Protein AF-A0A7W1JHF5-F1 (afdb_monomer_lite)

Sequence (184 aa):
MREHRTQSEERHESRRKFLVHAAAGLSAAAALGPCSEVAADAPPVADQQPPRGRTTERRVVPPEIAPPPFAFAIHGGVGTLTKSEMTPPLEREYRAALDAALTAGYTILRGGGSGLDAVVAAIKVMEDAPLFNAGKGAVFTSAGTNELDASIMDGSNLKAGAVSTLKHIKNPIVLARLVMDESK

Foldseek 3Di:
DDDDDDPVVVVVPPPDPDAFDDDADWDDDDDDDDDDDDDDDDDDDDDDDDDDDDPPPPPPPDPPPQPGDGDDDHDLDDDPADPVNDDPVNVVVVVVLQVQLQCQLVVQVNVVHDNLNSSLRSQLSSLQDLSGCHQNVNDADPVRAGKHKYKDADPVPGQIFIDTRDRPDRRRSVVSVCCSPPPD

Radius of gyration: 25.06 Å; chains: 1; bounding box: 98×46×48 Å

Structure (mmCIF, N/CA/C/O backbone):
data_AF-A0A7W1JHF5-F1
#
_entry.id   AF-A0A7W1JHF5-F1
#
loop_
_atom_site.group_PDB
_atom_site.id
_atom_site.type_symbol
_atom_site.label_atom_id
_atom_site.label_alt_id
_atom_site.label_comp_id
_atom_site.label_asym_id
_atom_site.label_entity_id
_atom_site.label_seq_id
_atom_site.pdbx_PDB_ins_code
_atom_site.Cartn_x
_atom_site.Cartn_y
_atom_site.Cartn_z
_atom_site.occupancy
_atom_site.B_iso_or_equiv
_atom_site.auth_seq_id
_atom_site.auth_comp_id
_atom_site.auth_asym_id
_atom_site.auth_atom_id
_atom_site.pdbx_PDB_model_num
ATOM 1 N N . MET A 1 1 ? 43.241 17.740 -18.072 1.00 36.06 1 MET A N 1
ATOM 2 C CA . MET A 1 1 ? 43.163 17.342 -16.652 1.00 36.06 1 MET A CA 1
ATOM 3 C C . MET A 1 1 ? 41.702 17.429 -16.248 1.00 36.06 1 MET A C 1
ATOM 5 O O . MET A 1 1 ? 41.143 18.508 -16.354 1.00 36.06 1 MET A O 1
ATOM 9 N N . ARG A 1 2 ? 41.050 16.297 -15.952 1.00 36.19 2 ARG A N 1
ATOM 10 C CA . ARG A 1 2 ? 39.659 16.267 -15.471 1.00 36.19 2 ARG A CA 1
ATOM 11 C C . ARG A 1 2 ? 39.714 16.249 -13.947 1.00 36.19 2 ARG A C 1
ATOM 13 O O . ARG A 1 2 ? 40.348 15.362 -13.386 1.00 36.19 2 ARG A O 1
ATOM 20 N N . GLU A 1 3 ? 39.134 17.257 -13.313 1.00 43.44 3 GLU A N 1
ATOM 21 C CA . GLU A 1 3 ? 39.104 17.384 -11.857 1.00 43.44 3 GLU A CA 1
ATOM 22 C C . GLU A 1 3 ? 38.224 16.285 -11.251 1.00 43.44 3 GLU A C 1
ATOM 24 O O . GLU A 1 3 ? 37.096 16.044 -11.685 1.00 43.44 3 GLU A O 1
ATOM 29 N N . HIS A 1 4 ? 38.783 15.578 -10.270 1.00 46.16 4 HIS A N 1
ATOM 30 C CA . HIS A 1 4 ? 38.095 14.563 -9.488 1.00 46.16 4 HIS A CA 1
ATOM 31 C C . HIS A 1 4 ? 37.148 15.243 -8.498 1.00 46.16 4 HIS A C 1
ATOM 33 O O . HIS A 1 4 ? 37.589 15.842 -7.518 1.00 46.16 4 HIS A O 1
ATOM 39 N N . ARG A 1 5 ? 35.842 15.113 -8.736 1.00 45.66 5 ARG A N 1
ATOM 40 C CA . ARG A 1 5 ? 34.810 15.462 -7.758 1.00 45.66 5 ARG A CA 1
ATOM 41 C C . ARG A 1 5 ? 34.901 14.492 -6.576 1.00 45.66 5 ARG A C 1
ATOM 43 O O . ARG A 1 5 ? 34.962 13.278 -6.771 1.00 45.66 5 ARG A O 1
ATOM 50 N N . THR A 1 6 ? 34.987 15.011 -5.356 1.00 48.81 6 THR A N 1
ATOM 51 C CA . THR A 1 6 ? 35.173 14.206 -4.142 1.00 48.81 6 THR A CA 1
ATOM 52 C C . THR A 1 6 ? 33.848 13.588 -3.689 1.00 48.81 6 THR A C 1
ATOM 54 O O . THR A 1 6 ? 32.794 14.218 -3.739 1.00 48.81 6 THR A O 1
ATOM 57 N N . GLN A 1 7 ? 33.903 12.351 -3.181 1.00 45.53 7 GLN A N 1
ATOM 58 C CA . GLN A 1 7 ? 32.752 11.570 -2.686 1.00 45.53 7 GLN A CA 1
ATOM 59 C C . GLN A 1 7 ? 31.923 12.266 -1.583 1.00 45.53 7 GLN A C 1
ATOM 61 O O . GLN A 1 7 ? 30.877 11.762 -1.184 1.00 45.53 7 GLN A O 1
ATOM 66 N N . SER A 1 8 ? 32.375 13.402 -1.041 1.00 44.44 8 SER A N 1
ATOM 67 C CA . SER A 1 8 ? 31.590 14.226 -0.117 1.00 44.44 8 SER A CA 1
ATOM 68 C C . SER A 1 8 ? 30.478 15.017 -0.797 1.00 44.44 8 SER A C 1
ATOM 70 O O . SER A 1 8 ? 29.491 15.312 -0.131 1.00 44.44 8 SER A O 1
ATOM 72 N N . GLU A 1 9 ? 30.599 15.328 -2.088 1.00 37.72 9 GLU A N 1
ATOM 73 C CA . GLU A 1 9 ? 29.575 16.085 -2.818 1.00 37.72 9 GLU A CA 1
ATOM 74 C C . GLU A 1 9 ? 28.423 15.192 -3.306 1.00 37.72 9 GLU A C 1
ATOM 76 O O . GLU A 1 9 ? 27.276 15.625 -3.303 1.00 37.72 9 GLU A O 1
ATOM 81 N N . GLU A 1 10 ? 28.677 13.911 -3.597 1.00 38.28 10 GLU A N 1
ATOM 82 C CA . GLU A 1 10 ? 27.614 12.931 -3.900 1.00 38.28 10 GLU A CA 1
ATOM 83 C C . GLU A 1 10 ? 26.781 12.549 -2.663 1.00 38.28 10 GLU A C 1
ATOM 85 O O . GLU A 1 10 ? 25.628 12.130 -2.777 1.00 38.28 10 GLU A O 1
ATOM 90 N N . ARG A 1 11 ? 27.323 12.750 -1.453 1.00 38.78 11 ARG A N 1
ATOM 91 C CA . ARG A 1 11 ? 26.640 12.448 -0.181 1.00 38.78 11 ARG A CA 1
ATOM 92 C C . ARG A 1 11 ? 25.449 13.362 0.127 1.00 38.78 11 ARG A C 1
ATOM 94 O O . ARG A 1 11 ? 24.737 13.101 1.096 1.00 38.78 11 ARG A O 1
ATOM 101 N N . HIS A 1 12 ? 25.205 14.397 -0.677 1.00 32.91 12 HIS A N 1
ATOM 102 C CA . HIS A 1 12 ? 24.125 15.357 -0.445 1.00 32.91 12 HIS A CA 1
ATOM 103 C C . HIS A 1 12 ? 22.846 15.104 -1.269 1.00 32.91 12 HIS A C 1
ATOM 105 O O . HIS A 1 12 ? 21.817 15.713 -0.978 1.00 32.91 12 HIS A O 1
ATOM 111 N N . GLU A 1 13 ? 22.869 14.174 -2.233 1.00 37.22 13 GLU A N 1
ATOM 112 C CA . GLU A 1 13 ? 21.761 13.956 -3.183 1.00 37.22 13 GLU A CA 1
ATOM 113 C C . GLU A 1 13 ? 20.735 12.895 -2.709 1.00 37.22 13 GLU A C 1
ATOM 115 O O . GLU A 1 13 ? 19.595 12.857 -3.172 1.00 37.22 13 GLU A O 1
ATOM 120 N N . SER A 1 14 ? 21.082 12.044 -1.735 1.00 34.66 14 SER A N 1
ATOM 121 C CA . SER A 1 14 ? 20.251 10.894 -1.331 1.00 34.66 14 SER A CA 1
ATOM 122 C C . SER A 1 14 ? 19.448 11.148 -0.047 1.00 34.66 14 SER A C 1
ATOM 124 O O . SER A 1 14 ? 19.629 10.504 0.985 1.00 34.66 14 SER A O 1
ATOM 126 N N . ARG A 1 15 ? 18.549 12.138 -0.086 1.00 41.22 15 ARG A N 1
ATOM 127 C CA . ARG A 1 15 ? 17.531 12.374 0.960 1.00 41.22 15 ARG A CA 1
ATOM 128 C C . ARG A 1 15 ? 16.119 12.271 0.392 1.00 41.22 15 ARG A C 1
ATOM 130 O O . ARG A 1 15 ? 15.319 13.191 0.529 1.00 41.22 15 ARG A O 1
ATOM 137 N N . ARG A 1 16 ? 15.788 11.152 -0.250 1.00 34.75 16 ARG A N 1
ATOM 138 C CA . ARG A 1 16 ? 14.415 10.904 -0.714 1.00 34.75 16 ARG A CA 1
ATOM 139 C C . ARG A 1 16 ? 13.773 9.789 0.102 1.00 34.75 16 ARG A C 1
ATOM 141 O O . ARG A 1 16 ? 13.775 8.631 -0.294 1.00 34.75 16 ARG A O 1
ATOM 148 N N . LYS A 1 17 ? 13.217 10.164 1.260 1.00 35.53 17 LYS A N 1
ATOM 149 C CA . LYS A 1 17 ? 12.161 9.377 1.907 1.00 35.53 17 LYS A CA 1
ATOM 150 C C . LYS A 1 17 ? 10.933 9.468 1.002 1.00 35.53 17 LYS A C 1
ATOM 152 O O . LYS A 1 17 ? 10.380 10.554 0.849 1.00 35.53 17 LYS A O 1
ATOM 157 N N . PHE A 1 18 ? 10.551 8.370 0.361 1.00 31.81 18 PHE A N 1
ATOM 158 C CA . PHE A 1 18 ? 9.298 8.308 -0.384 1.00 31.81 18 PHE A CA 1
ATOM 159 C C . PHE A 1 18 ? 8.220 7.742 0.531 1.00 31.81 18 PHE A C 1
ATOM 161 O O . PHE A 1 18 ? 8.287 6.594 0.952 1.00 31.81 18 PHE A O 1
ATOM 168 N N . LEU A 1 19 ? 7.251 8.594 0.850 1.00 33.28 19 LEU A N 1
ATOM 169 C CA . LEU A 1 19 ? 6.056 8.262 1.607 1.00 33.28 19 LEU A CA 1
ATOM 170 C C . LEU A 1 19 ? 4.966 7.846 0.614 1.00 33.28 19 LEU A C 1
ATOM 172 O O . LEU A 1 19 ? 4.556 8.654 -0.222 1.00 33.28 19 LEU A O 1
ATOM 176 N N . VAL A 1 20 ? 4.513 6.593 0.685 1.00 34.19 20 VAL A N 1
ATOM 177 C CA . VAL A 1 20 ? 3.325 6.138 -0.049 1.00 34.19 20 VAL A CA 1
ATOM 178 C C . VAL A 1 20 ? 2.104 6.669 0.698 1.00 34.19 20 VAL A C 1
ATOM 180 O O . VAL A 1 20 ? 1.779 6.192 1.782 1.00 34.19 20 VAL A O 1
ATOM 183 N N . HIS A 1 21 ? 1.457 7.691 0.139 1.00 34.72 21 HIS A N 1
ATOM 184 C CA . HIS A 1 21 ? 0.171 8.184 0.625 1.00 34.72 21 HIS A CA 1
ATOM 185 C C . HIS A 1 21 ? -0.952 7.508 -0.152 1.00 34.72 21 HIS A C 1
ATOM 187 O O . HIS A 1 21 ? -0.988 7.569 -1.379 1.00 34.72 21 HIS A O 1
ATOM 193 N N .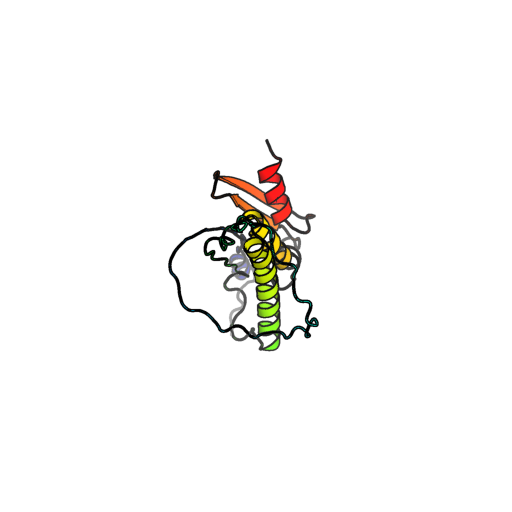 ALA A 1 22 ? -1.905 6.927 0.565 1.00 38.22 22 ALA A N 1
ATOM 194 C CA . ALA A 1 22 ? -3.146 6.444 -0.011 1.00 38.22 22 ALA A CA 1
ATOM 195 C C . ALA A 1 22 ? -4.285 7.378 0.393 1.00 38.22 22 ALA A C 1
ATOM 197 O O . ALA A 1 22 ? -4.680 7.411 1.557 1.00 38.22 22 ALA A O 1
ATOM 198 N N . ALA A 1 23 ? -4.809 8.149 -0.558 1.00 30.91 23 ALA A N 1
ATOM 199 C CA . ALA A 1 23 ? -6.004 8.961 -0.360 1.00 30.91 23 ALA A CA 1
ATOM 200 C C . ALA A 1 23 ? -7.165 8.335 -1.144 1.00 30.91 23 ALA A C 1
ATOM 202 O O . ALA A 1 23 ? -7.186 8.386 -2.372 1.00 30.91 23 ALA A O 1
ATOM 203 N N . ALA A 1 24 ? -8.133 7.739 -0.444 1.00 32.28 24 ALA A N 1
ATOM 204 C CA . ALA A 1 24 ? -9.402 7.340 -1.046 1.00 32.28 24 ALA A CA 1
ATOM 205 C C . ALA A 1 24 ? -10.331 8.561 -1.116 1.00 32.28 24 ALA A C 1
ATOM 207 O O . ALA A 1 24 ? -10.999 8.902 -0.144 1.00 32.28 24 ALA A O 1
ATOM 208 N N . GLY A 1 25 ? -10.358 9.238 -2.263 1.00 27.91 25 GLY A N 1
ATOM 209 C CA . GLY A 1 25 ? -11.366 10.252 -2.565 1.00 27.91 25 GLY A CA 1
ATOM 210 C C . GLY A 1 25 ? -12.516 9.634 -3.353 1.00 27.91 25 GLY A C 1
ATOM 211 O O . GLY A 1 25 ? -12.357 9.356 -4.539 1.00 27.91 25 GLY A O 1
ATOM 212 N N . LEU A 1 26 ? -13.678 9.430 -2.728 1.00 28.36 26 LEU A N 1
ATOM 213 C CA . LEU A 1 26 ? -14.909 9.121 -3.458 1.00 28.36 26 LEU A CA 1
ATOM 214 C C . LEU A 1 26 ? -15.454 10.433 -4.041 1.00 28.36 26 LEU A C 1
ATOM 216 O O . LEU A 1 26 ? -16.023 11.244 -3.316 1.00 28.36 26 LEU A O 1
ATOM 220 N N . SER A 1 27 ? -15.250 10.663 -5.338 1.00 26.92 27 SER A N 1
ATOM 221 C CA . SER A 1 27 ? -15.870 11.777 -6.063 1.00 26.92 27 SER A CA 1
ATOM 222 C C . SER A 1 27 ? -16.931 11.234 -7.014 1.00 26.92 27 SER A C 1
ATOM 224 O O . SER A 1 27 ? -16.638 10.384 -7.854 1.00 26.92 27 SER A O 1
ATOM 226 N N . ALA A 1 28 ? -18.165 11.714 -6.872 1.00 32.97 28 ALA A N 1
ATOM 227 C CA . ALA A 1 28 ? -19.267 11.405 -7.771 1.00 32.97 28 ALA A CA 1
ATOM 228 C C . ALA A 1 28 ? -19.374 12.490 -8.855 1.00 32.97 28 ALA A C 1
ATOM 230 O O . ALA A 1 28 ? -19.666 13.633 -8.512 1.00 32.97 28 ALA A O 1
ATOM 231 N N . ALA A 1 29 ? -19.193 12.139 -10.139 1.00 28.61 29 ALA A N 1
ATOM 232 C CA . ALA A 1 29 ? -19.843 12.815 -11.275 1.00 28.61 29 ALA A CA 1
ATOM 233 C C . ALA A 1 29 ? -19.617 12.135 -12.649 1.00 28.61 29 ALA A C 1
ATOM 235 O O . ALA A 1 29 ? -18.489 11.857 -13.040 1.00 28.61 29 ALA A O 1
ATOM 236 N N . ALA A 1 30 ? -20.734 12.055 -13.388 1.00 30.47 30 ALA A N 1
ATOM 237 C CA . ALA A 1 30 ? -20.942 12.081 -14.845 1.00 30.47 30 ALA A CA 1
ATOM 238 C C . ALA A 1 30 ? -20.658 10.834 -15.721 1.00 30.47 30 ALA A C 1
ATOM 240 O O . ALA A 1 30 ? -19.537 10.388 -15.931 1.00 30.47 30 ALA A O 1
ATOM 241 N N . ALA A 1 31 ? -21.761 10.351 -16.303 1.00 39.06 31 ALA A N 1
ATOM 242 C CA . ALA A 1 31 ? -21.918 9.254 -17.248 1.00 39.06 31 ALA A CA 1
ATOM 243 C C . ALA A 1 31 ? -21.173 9.431 -18.582 1.00 39.06 31 ALA A C 1
ATOM 245 O O . ALA A 1 31 ? -21.280 10.482 -19.210 1.00 39.06 31 ALA A O 1
ATOM 246 N N . LEU A 1 32 ? -20.574 8.343 -19.081 1.00 33.72 32 LEU A N 1
ATOM 247 C CA . LEU A 1 32 ? -20.298 8.130 -20.505 1.00 33.72 32 LEU A CA 1
ATOM 248 C C . LEU A 1 32 ? -20.480 6.642 -20.870 1.00 33.72 32 LEU A C 1
ATOM 250 O O . LEU A 1 32 ? -19.697 5.810 -20.434 1.00 33.72 32 LEU A O 1
ATOM 254 N N . GLY A 1 33 ? -21.519 6.369 -21.673 1.00 34.97 33 GLY A N 1
ATOM 255 C CA . GLY A 1 33 ? -21.623 5.338 -22.727 1.00 34.97 33 GLY A CA 1
ATOM 256 C C . GLY A 1 33 ? -21.479 3.837 -22.386 1.00 34.97 33 GLY A C 1
ATOM 257 O O . GLY A 1 33 ? -20.481 3.437 -21.797 1.00 34.97 33 GLY A O 1
ATOM 258 N N . PRO A 1 34 ? -22.404 2.959 -22.837 1.00 38.12 34 PRO A N 1
ATOM 259 C CA . PRO A 1 34 ? -22.278 1.516 -22.632 1.00 38.12 34 PRO A CA 1
ATOM 260 C C . PRO A 1 34 ? -21.283 0.872 -23.615 1.00 38.12 34 PRO A C 1
ATOM 262 O O . PRO A 1 34 ? -21.378 1.061 -24.827 1.00 38.12 34 PRO A O 1
ATOM 265 N N . CYS A 1 35 ? -20.359 0.062 -23.087 1.00 29.03 35 CYS A N 1
ATOM 266 C CA . CYS A 1 35 ? -19.585 -0.908 -23.865 1.00 29.03 35 CYS A CA 1
ATOM 267 C C . CYS A 1 35 ? -20.395 -2.211 -23.975 1.00 29.03 35 CYS A C 1
ATOM 269 O O . CYS A 1 35 ? -20.867 -2.739 -22.972 1.00 29.03 35 CYS A O 1
ATOM 271 N N . SER A 1 36 ? -20.567 -2.686 -25.206 1.00 34.16 36 SER A N 1
ATOM 272 C CA . SER A 1 36 ? -21.410 -3.804 -25.648 1.00 34.16 36 SER A CA 1
ATOM 273 C C . SER A 1 36 ? -21.155 -5.141 -24.938 1.00 34.16 36 SER A C 1
ATOM 275 O O . SER A 1 36 ? -20.015 -5.601 -24.869 1.00 34.16 36 SER A O 1
ATOM 277 N N . GLU A 1 37 ? -22.235 -5.792 -24.499 1.00 37.16 37 GLU A N 1
ATOM 278 C CA . GLU A 1 37 ? -22.258 -7.150 -23.945 1.00 37.16 37 GLU A CA 1
ATOM 279 C C . GLU A 1 37 ? -21.945 -8.213 -25.013 1.00 37.16 37 GLU A C 1
ATOM 281 O O . GLU A 1 37 ? -22.510 -8.205 -26.107 1.00 37.16 37 GLU A O 1
ATOM 286 N N . VAL A 1 38 ? -21.074 -9.166 -24.669 1.00 36.16 38 VAL A N 1
ATOM 287 C CA . VAL A 1 38 ? -20.911 -10.430 -25.399 1.00 36.16 38 VAL A CA 1
ATOM 288 C C . VAL A 1 38 ? -21.725 -11.485 -24.655 1.00 36.16 38 VAL A C 1
ATOM 290 O O . VAL A 1 38 ? -21.427 -11.809 -23.506 1.00 36.16 38 VAL A O 1
ATOM 293 N N . ALA A 1 39 ? -22.774 -11.983 -25.307 1.00 34.91 39 ALA A N 1
ATOM 294 C CA . ALA A 1 39 ? -23.670 -13.008 -24.787 1.00 34.91 39 ALA A CA 1
ATOM 295 C C . ALA A 1 39 ? -22.971 -14.376 -24.702 1.00 34.91 39 ALA A C 1
ATOM 297 O O . ALA A 1 39 ? -22.335 -14.813 -25.661 1.00 34.91 39 ALA A O 1
ATOM 298 N N . ALA A 1 40 ? -23.131 -15.061 -23.568 1.00 36.84 40 ALA A N 1
ATOM 299 C CA . ALA A 1 40 ? -22.812 -16.476 -23.417 1.00 36.84 40 ALA A CA 1
ATOM 300 C C . ALA A 1 40 ? -24.115 -17.291 -23.394 1.00 36.84 40 ALA A C 1
ATOM 302 O O . ALA A 1 40 ? -25.060 -16.968 -22.675 1.00 36.84 40 ALA A O 1
ATOM 303 N N . ASP A 1 41 ? -24.126 -18.316 -24.236 1.00 36.75 41 ASP A N 1
ATOM 304 C CA . ASP A 1 41 ? -25.232 -19.190 -24.618 1.00 36.75 41 ASP A CA 1
ATOM 305 C C . ASP A 1 41 ? -25.632 -20.161 -23.485 1.00 36.75 41 ASP A C 1
ATOM 307 O O . ASP A 1 41 ? -24.764 -20.712 -22.802 1.00 36.75 41 ASP A O 1
ATOM 311 N N . ALA A 1 42 ? -26.932 -20.404 -23.295 1.00 39.88 42 ALA A N 1
ATOM 312 C CA . ALA A 1 42 ? -27.461 -21.393 -22.347 1.00 39.88 42 ALA A CA 1
ATOM 313 C C . ALA A 1 42 ? -28.480 -22.319 -23.050 1.00 39.88 42 ALA A C 1
ATOM 315 O O . ALA A 1 42 ? -29.271 -21.840 -23.864 1.00 39.88 42 ALA A O 1
ATOM 316 N N . PRO A 1 43 ? -28.479 -23.640 -22.768 1.00 42.56 43 PRO A N 1
ATOM 317 C CA . PRO A 1 43 ? -29.154 -24.647 -23.593 1.00 42.56 43 PRO A CA 1
ATOM 318 C C . PRO A 1 43 ? -30.677 -24.699 -23.358 1.00 42.56 43 PRO A C 1
ATOM 320 O O . PRO A 1 43 ? -31.161 -24.222 -22.327 1.00 42.56 43 PRO A O 1
ATOM 323 N N . PRO A 1 44 ? -31.460 -25.306 -24.277 1.00 40.56 44 PRO A N 1
ATOM 324 C CA . PRO A 1 44 ? -32.912 -25.211 -24.241 1.00 40.56 44 PRO A CA 1
ATOM 325 C C . PRO A 1 44 ? -33.500 -26.167 -23.197 1.00 40.56 44 PRO A C 1
ATOM 327 O O . PRO A 1 44 ? -33.274 -27.377 -23.238 1.00 40.56 44 PRO A O 1
ATOM 330 N N . VAL A 1 45 ? -34.297 -25.627 -22.274 1.00 47.91 45 VAL A N 1
ATOM 331 C CA . VAL A 1 45 ? -35.134 -26.420 -21.365 1.00 47.91 45 VAL A CA 1
ATOM 332 C C . VAL A 1 45 ? -36.497 -26.631 -22.024 1.00 47.91 45 VAL A C 1
ATOM 334 O O . VAL A 1 45 ? -37.126 -25.683 -22.490 1.00 47.91 45 VAL A O 1
ATOM 337 N N . ALA A 1 46 ? -36.907 -27.898 -22.095 1.00 40.69 46 ALA A N 1
ATOM 338 C CA . ALA A 1 46 ? -38.096 -28.377 -22.785 1.00 40.69 46 ALA A CA 1
ATOM 339 C C . ALA A 1 46 ? -39.422 -27.855 -22.202 1.00 40.69 46 ALA A C 1
ATOM 341 O O . ALA A 1 46 ? -39.557 -27.584 -21.009 1.00 40.69 46 ALA A O 1
ATOM 342 N N . ASP A 1 47 ? -40.396 -27.788 -23.105 1.00 46.16 47 ASP A N 1
ATOM 343 C CA . ASP A 1 47 ? -41.761 -27.296 -22.966 1.00 46.16 47 ASP A CA 1
ATOM 344 C C . ASP A 1 47 ? -42.564 -28.051 -21.885 1.00 46.16 47 ASP A C 1
ATOM 346 O O . ASP A 1 47 ? -42.831 -29.249 -22.001 1.00 46.16 47 ASP A O 1
ATOM 350 N N . GLN A 1 48 ? -42.960 -27.349 -20.820 1.00 44.22 48 GLN A N 1
ATOM 351 C CA . GLN A 1 48 ? -43.998 -27.800 -19.891 1.00 44.22 48 GLN A CA 1
ATOM 352 C C . GLN A 1 48 ? -45.014 -26.673 -19.693 1.00 44.22 48 GLN A C 1
ATOM 354 O O . GLN A 1 48 ? -44.750 -25.662 -19.042 1.00 44.22 48 GLN A O 1
ATOM 359 N N . GLN A 1 49 ? -46.204 -26.869 -20.258 1.00 42.56 49 GLN A N 1
ATOM 360 C CA . GLN A 1 49 ? -47.350 -25.975 -20.116 1.00 42.56 49 GLN A CA 1
ATOM 361 C C . GLN A 1 49 ? -47.805 -25.901 -18.639 1.00 42.56 49 GLN A C 1
ATOM 363 O O . GLN A 1 49 ? -48.067 -26.944 -18.035 1.00 42.56 49 GLN A O 1
ATOM 368 N N . PRO A 1 50 ? -47.978 -24.707 -18.037 1.00 39.84 50 PRO A N 1
ATOM 369 C CA . PRO A 1 50 ? -48.390 -24.600 -16.638 1.00 39.84 50 PRO A CA 1
ATOM 370 C C . PRO A 1 50 ? -49.917 -24.754 -16.456 1.00 39.84 50 PRO A C 1
ATOM 372 O O . PRO A 1 50 ? -50.690 -24.349 -17.335 1.00 39.84 50 PRO A O 1
ATOM 375 N N . PRO A 1 51 ? -50.394 -25.276 -15.303 1.00 43.47 51 PRO A N 1
ATOM 376 C CA . PRO A 1 51 ? -51.815 -25.310 -14.973 1.00 43.47 51 PRO A CA 1
ATOM 377 C C . PRO A 1 51 ? -52.324 -23.914 -14.587 1.00 43.47 51 PRO A C 1
ATOM 379 O O . PRO A 1 51 ? -51.669 -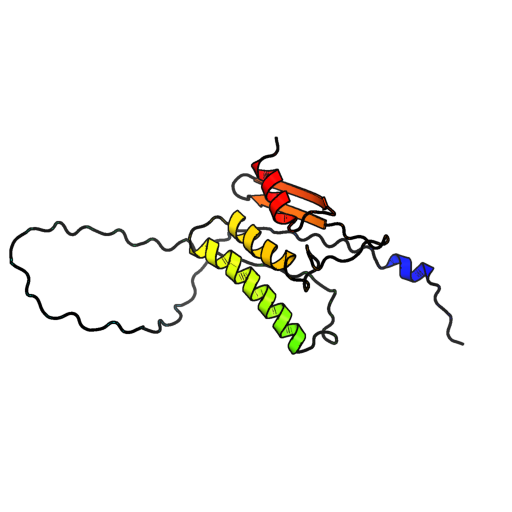23.146 -13.879 1.00 43.47 51 PRO A O 1
ATOM 382 N N . ARG A 1 52 ? -53.523 -23.583 -15.072 1.00 48.09 52 ARG A N 1
ATOM 383 C CA . ARG A 1 52 ? -54.170 -22.280 -14.885 1.00 48.09 52 ARG A CA 1
ATOM 384 C C . ARG A 1 52 ? -54.718 -22.140 -13.463 1.00 48.09 52 ARG A C 1
ATOM 386 O O . ARG A 1 52 ? -55.459 -23.004 -13.007 1.00 48.09 52 ARG A O 1
ATOM 393 N N . GLY A 1 53 ? -54.432 -21.004 -12.825 1.00 47.72 53 GLY A N 1
ATOM 394 C CA . GLY A 1 53 ? -55.186 -20.524 -11.663 1.00 47.72 53 GLY A CA 1
ATOM 395 C C . GLY A 1 53 ? -54.394 -20.433 -10.360 1.00 47.72 53 GLY A C 1
ATOM 396 O O . GLY A 1 53 ? -54.556 -21.248 -9.460 1.00 47.72 53 GLY A O 1
ATOM 397 N N . ARG A 1 54 ? -53.592 -19.377 -10.225 1.00 46.53 54 ARG A N 1
ATOM 398 C CA . ARG A 1 54 ? -53.334 -18.694 -8.952 1.00 46.53 54 ARG A CA 1
ATOM 399 C C . ARG A 1 54 ? -53.021 -17.246 -9.306 1.00 46.53 54 ARG A C 1
ATOM 401 O O . ARG A 1 54 ? -52.146 -17.005 -10.131 1.00 46.53 54 ARG A O 1
ATOM 408 N N . THR A 1 55 ? -53.763 -16.296 -8.748 1.00 40.72 55 THR A N 1
ATOM 409 C CA . THR A 1 55 ? -53.413 -14.872 -8.784 1.00 40.72 55 THR A CA 1
ATOM 410 C C . THR A 1 55 ? -52.088 -14.705 -8.052 1.00 40.72 55 THR A C 1
ATOM 412 O O . THR A 1 55 ? -52.050 -14.529 -6.840 1.00 40.72 55 THR A O 1
ATOM 415 N N . THR A 1 56 ? -50.982 -14.855 -8.775 1.00 42.84 56 THR A N 1
ATOM 416 C CA . THR A 1 56 ? -49.666 -14.486 -8.277 1.00 42.84 56 THR A CA 1
ATOM 417 C C . THR A 1 56 ? -49.636 -12.970 -8.245 1.00 42.84 56 THR A C 1
ATOM 419 O O . THR A 1 56 ? -49.530 -12.331 -9.295 1.00 42.84 56 THR A O 1
ATOM 422 N N . GLU A 1 57 ? -49.743 -12.388 -7.053 1.00 46.22 57 GLU A N 1
ATOM 423 C CA . GLU A 1 57 ? -49.161 -11.074 -6.820 1.00 46.22 57 GLU A CA 1
ATOM 424 C C . GLU A 1 57 ? -47.738 -11.133 -7.369 1.00 46.22 57 GLU A C 1
ATOM 426 O O . GLU A 1 57 ? -46.920 -11.970 -6.974 1.00 46.22 57 GLU A O 1
ATOM 431 N N . ARG A 1 58 ? -47.486 -10.334 -8.403 1.00 53.25 58 ARG A N 1
ATOM 432 C CA . ARG A 1 58 ? -46.195 -10.282 -9.069 1.00 53.25 58 ARG A CA 1
ATOM 433 C C . ARG A 1 58 ? -45.225 -9.775 -8.011 1.00 53.25 58 ARG A C 1
ATOM 435 O O . ARG A 1 58 ? -45.260 -8.592 -7.690 1.00 53.25 58 ARG A O 1
ATOM 442 N N . ARG A 1 59 ? -44.411 -10.666 -7.431 1.00 53.12 59 ARG A N 1
ATOM 443 C CA . ARG A 1 59 ? -43.314 -10.278 -6.540 1.00 53.12 59 ARG A CA 1
ATOM 444 C C . ARG A 1 59 ? -42.463 -9.292 -7.326 1.00 53.12 59 ARG A C 1
ATOM 446 O O . ARG A 1 59 ? -41.728 -9.689 -8.228 1.00 53.12 59 ARG A O 1
ATOM 453 N N . VAL A 1 60 ? -42.632 -8.008 -7.034 1.00 55.50 60 VAL A N 1
ATOM 454 C CA . VAL A 1 60 ? -41.793 -6.952 -7.579 1.00 55.50 60 VAL A CA 1
ATOM 455 C C . VAL A 1 60 ? -40.435 -7.184 -6.944 1.00 55.50 60 VAL A C 1
ATOM 457 O O . VAL A 1 60 ? -40.231 -6.890 -5.769 1.00 55.50 60 VAL A O 1
ATOM 460 N N . VAL A 1 61 ? -39.540 -7.828 -7.689 1.00 52.91 61 VAL A N 1
ATOM 461 C CA . VAL A 1 61 ? -38.126 -7.862 -7.333 1.00 52.91 61 VAL A CA 1
ATOM 462 C C . VAL A 1 61 ? -37.661 -6.417 -7.506 1.00 52.91 61 VAL A C 1
ATOM 464 O O . VAL A 1 61 ? -37.814 -5.889 -8.613 1.00 52.91 61 VAL A O 1
ATOM 467 N N . PRO A 1 62 ? -37.215 -5.728 -6.441 1.00 56.94 62 PRO A N 1
ATOM 468 C CA . PRO A 1 62 ? -36.711 -4.372 -6.583 1.00 56.94 62 PRO A CA 1
ATOM 469 C C . PRO A 1 62 ? -35.600 -4.371 -7.637 1.00 56.94 62 PRO A C 1
ATOM 471 O O . PRO A 1 62 ? -34.834 -5.339 -7.682 1.00 56.94 62 PRO A O 1
ATOM 474 N N . PRO A 1 63 ? -35.508 -3.338 -8.490 1.00 59.47 63 PRO A N 1
ATOM 475 C CA . PRO A 1 63 ? -34.367 -3.211 -9.378 1.00 59.47 63 PRO A CA 1
ATOM 476 C C . PRO A 1 63 ? -33.106 -3.233 -8.517 1.00 59.47 63 PRO A C 1
ATOM 478 O O . PRO A 1 63 ? -33.006 -2.492 -7.537 1.00 59.47 63 PRO A O 1
ATOM 481 N N . GLU A 1 64 ? -32.181 -4.127 -8.848 1.00 61.72 64 GLU A N 1
ATOM 482 C CA . GLU A 1 64 ? -30.869 -4.179 -8.221 1.00 61.72 64 GLU A CA 1
ATOM 483 C C . GLU A 1 64 ? -30.201 -2.822 -8.471 1.00 61.72 64 GLU A C 1
ATOM 485 O O . GLU A 1 64 ? -29.873 -2.472 -9.607 1.00 61.72 64 GLU A O 1
ATOM 490 N N . ILE A 1 65 ? -30.129 -1.986 -7.432 1.00 62.62 65 ILE A N 1
ATOM 491 C CA . ILE A 1 65 ? -29.547 -0.651 -7.546 1.00 62.62 65 ILE A CA 1
ATOM 492 C C . ILE A 1 65 ? -28.049 -0.860 -7.715 1.00 62.62 65 ILE A C 1
ATOM 494 O O . ILE A 1 65 ? -27.356 -1.201 -6.757 1.00 62.62 65 ILE A O 1
ATOM 498 N N . ALA A 1 66 ? -27.566 -0.688 -8.947 1.00 64.25 66 ALA A N 1
ATOM 499 C CA . ALA A 1 66 ? -26.142 -0.711 -9.236 1.00 64.25 66 ALA A CA 1
ATOM 500 C C . ALA A 1 66 ? -25.419 0.257 -8.278 1.00 64.25 66 ALA A C 1
ATOM 502 O O . ALA A 1 66 ? -25.925 1.362 -8.042 1.00 64.25 66 ALA A O 1
ATOM 503 N N . PRO A 1 67 ? -24.269 -0.141 -7.704 1.00 64.75 67 PRO A N 1
ATOM 504 C CA . PRO A 1 67 ? -23.541 0.710 -6.777 1.00 64.75 67 PRO A CA 1
ATOM 505 C C . PRO A 1 67 ? -23.230 2.063 -7.433 1.00 64.75 67 PRO A C 1
ATOM 507 O O . PRO A 1 67 ? -23.033 2.123 -8.654 1.00 64.75 67 PRO A O 1
ATOM 510 N N . PRO A 1 68 ? -23.201 3.159 -6.651 1.00 75.19 68 PRO A N 1
ATOM 511 C CA . PRO A 1 68 ? -22.900 4.476 -7.190 1.00 75.19 68 PRO A CA 1
ATOM 512 C C . PRO A 1 68 ? -21.559 4.445 -7.935 1.00 75.19 68 PRO A C 1
ATOM 514 O O . PRO A 1 68 ? -20.653 3.702 -7.540 1.00 75.19 68 PRO A O 1
ATOM 517 N N . PRO A 1 69 ? -21.411 5.237 -9.010 1.00 86.94 69 PRO A N 1
ATOM 518 C CA . PRO A 1 69 ? -20.173 5.262 -9.770 1.00 86.94 69 PRO A CA 1
ATOM 519 C C . PRO A 1 69 ? -19.014 5.651 -8.851 1.00 86.94 69 PRO A C 1
ATOM 521 O O . PRO A 1 69 ? -19.113 6.604 -8.077 1.00 86.94 69 PRO A O 1
ATOM 524 N N . PHE A 1 70 ? -17.917 4.907 -8.945 1.00 90.81 70 PHE A N 1
ATOM 525 C CA . PHE A 1 70 ? -16.715 5.131 -8.155 1.00 90.81 70 PHE A CA 1
ATOM 526 C C . PHE A 1 70 ? -15.497 5.293 -9.062 1.00 90.81 70 PHE A C 1
ATOM 528 O O . PHE A 1 70 ? -15.427 4.724 -10.153 1.00 90.81 70 PHE A O 1
ATOM 535 N N . ALA A 1 71 ? -14.519 6.050 -8.576 1.00 93.62 71 ALA A N 1
ATOM 536 C CA . ALA A 1 71 ? -13.191 6.145 -9.159 1.00 93.62 71 ALA A CA 1
ATOM 537 C C . ALA A 1 71 ? -12.178 5.540 -8.183 1.00 93.62 71 ALA A C 1
ATOM 539 O O . ALA A 1 71 ? -12.274 5.740 -6.973 1.00 93.62 71 ALA A O 1
ATOM 540 N N . PHE A 1 72 ? -11.209 4.801 -8.713 1.00 93.94 72 PHE A N 1
ATOM 541 C CA . PHE A 1 72 ? -10.128 4.208 -7.936 1.00 93.94 72 PHE A CA 1
ATOM 542 C C . PHE A 1 72 ? -8.811 4.429 -8.671 1.00 93.94 72 PHE A C 1
ATOM 544 O O . PHE A 1 72 ? -8.709 4.142 -9.863 1.00 93.94 72 PHE A O 1
ATOM 551 N N . ALA A 1 73 ? -7.821 4.970 -7.971 1.00 96.25 73 ALA A N 1
ATOM 552 C CA . ALA A 1 73 ? -6.529 5.325 -8.538 1.00 96.25 73 ALA A CA 1
ATOM 553 C C . ALA A 1 73 ? -5.402 4.863 -7.612 1.00 96.25 73 ALA A C 1
ATOM 555 O O . ALA A 1 73 ? -5.544 4.883 -6.391 1.00 96.25 73 ALA A O 1
ATOM 556 N N . ILE A 1 74 ? -4.277 4.473 -8.211 1.00 96.62 74 ILE A N 1
ATOM 557 C CA . ILE A 1 74 ? -3.053 4.056 -7.516 1.00 96.62 74 ILE A CA 1
ATOM 558 C C . ILE A 1 74 ? -1.838 4.708 -8.183 1.00 96.62 74 ILE A C 1
ATOM 560 O O . ILE A 1 74 ? -1.905 5.106 -9.348 1.00 96.62 74 ILE A O 1
ATOM 564 N N . HIS A 1 75 ? -0.706 4.775 -7.480 1.00 95.06 75 HIS A N 1
ATOM 565 C CA . HIS A 1 75 ? 0.573 5.175 -8.066 1.00 95.06 75 HIS A CA 1
ATOM 566 C C . HIS A 1 75 ? 1.720 4.294 -7.558 1.00 95.06 75 HIS A C 1
ATOM 568 O O . HIS A 1 75 ? 1.784 3.972 -6.378 1.00 95.06 75 HIS A O 1
ATOM 574 N N . GLY A 1 76 ? 2.676 3.961 -8.432 1.00 91.62 76 GLY A N 1
ATOM 575 C CA . GLY A 1 76 ? 3.893 3.205 -8.086 1.00 91.62 76 GLY A CA 1
ATOM 576 C C . GLY A 1 76 ? 5.077 4.056 -7.609 1.00 91.62 76 GLY A C 1
ATOM 577 O O . GLY A 1 76 ? 6.154 3.519 -7.371 1.00 91.62 76 GLY A O 1
ATOM 578 N N . GLY A 1 77 ? 4.895 5.378 -7.498 1.00 85.81 77 GLY A N 1
ATOM 579 C CA . GLY A 1 77 ? 5.962 6.349 -7.222 1.00 85.81 77 GLY A CA 1
ATOM 580 C C . GLY A 1 77 ? 6.300 7.199 -8.452 1.00 85.81 77 GLY A C 1
ATOM 581 O O . GLY A 1 77 ? 5.824 6.928 -9.553 1.00 85.81 77 GLY A O 1
ATOM 582 N N . VAL A 1 78 ? 7.093 8.259 -8.264 1.00 81.25 78 VAL A N 1
ATOM 583 C CA . VAL A 1 78 ? 7.465 9.204 -9.331 1.00 81.25 78 VAL A CA 1
ATOM 584 C C . VAL A 1 78 ? 8.979 9.422 -9.339 1.00 81.25 78 VAL A C 1
ATOM 586 O O . VAL A 1 78 ? 9.567 9.764 -8.315 1.00 81.25 78 VAL A O 1
ATOM 589 N N . GLY A 1 79 ? 9.597 9.294 -10.519 1.00 72.19 79 GLY A N 1
ATOM 590 C CA . GLY A 1 79 ? 10.876 9.940 -10.837 1.00 72.19 79 GLY A CA 1
ATOM 591 C C . GLY A 1 79 ? 12.157 9.103 -10.769 1.00 72.19 79 GLY A C 1
ATOM 592 O O . GLY A 1 79 ? 13.202 9.635 -11.122 1.00 72.19 79 GLY A O 1
ATOM 593 N N . THR A 1 80 ? 12.125 7.839 -10.345 1.00 69.56 80 THR A N 1
ATOM 594 C CA . THR A 1 80 ? 13.347 7.009 -10.254 1.00 69.56 80 THR A CA 1
ATOM 595 C C . THR A 1 80 ? 13.704 6.268 -11.539 1.00 69.56 80 THR A C 1
ATOM 597 O O . THR A 1 80 ? 14.843 5.843 -11.673 1.00 69.56 80 THR A O 1
ATOM 600 N N . LEU A 1 81 ? 12.764 6.116 -12.474 1.00 73.56 81 LEU A N 1
ATOM 601 C CA . LEU A 1 81 ? 12.974 5.361 -13.705 1.00 73.56 81 LEU A CA 1
ATOM 602 C C . LEU A 1 81 ? 12.988 6.306 -14.909 1.00 73.56 81 LEU A C 1
ATOM 604 O O . LEU A 1 81 ? 11.972 6.934 -15.227 1.00 73.56 81 LEU A O 1
ATOM 608 N N . THR A 1 82 ? 14.131 6.430 -15.583 1.00 79.88 82 THR A N 1
ATOM 609 C CA . THR A 1 82 ? 14.213 7.209 -16.823 1.00 79.88 82 THR A CA 1
ATOM 610 C C . THR A 1 82 ? 13.623 6.425 -17.994 1.00 79.88 82 THR A C 1
ATOM 612 O O . THR A 1 82 ? 13.605 5.194 -18.008 1.00 79.88 82 THR A O 1
ATOM 615 N N . LYS A 1 83 ? 13.170 7.127 -19.039 1.00 78.81 83 LYS A N 1
ATOM 616 C CA . LYS A 1 83 ? 12.643 6.472 -20.249 1.00 78.81 83 LYS A CA 1
ATOM 617 C C . LYS A 1 83 ? 13.678 5.555 -20.916 1.00 78.81 83 LYS A C 1
ATOM 619 O O . LYS A 1 83 ? 13.301 4.555 -21.510 1.00 78.81 83 LYS A O 1
ATOM 624 N N . SER A 1 84 ? 14.965 5.883 -20.805 1.00 82.25 84 SER A N 1
ATOM 625 C CA . SER A 1 84 ? 16.076 5.059 -21.298 1.00 82.25 84 SER A CA 1
ATOM 626 C C . SER A 1 84 ? 16.258 3.749 -20.530 1.00 82.25 84 SER A C 1
ATOM 628 O O . SER A 1 84 ? 16.713 2.772 -21.114 1.00 82.25 84 SER A O 1
ATOM 630 N N . GLU A 1 85 ? 15.899 3.715 -19.247 1.00 82.12 85 GLU A N 1
ATOM 631 C CA . GLU A 1 85 ? 15.970 2.511 -18.407 1.00 82.12 85 GLU A CA 1
ATOM 632 C C . GLU A 1 85 ? 14.703 1.647 -18.532 1.00 82.12 85 GLU A C 1
ATOM 634 O O . GLU A 1 85 ? 14.707 0.468 -18.176 1.00 82.12 85 GLU A O 1
ATOM 639 N N . MET A 1 86 ? 13.620 2.207 -19.083 1.00 87.56 86 MET A N 1
ATOM 640 C CA . MET A 1 86 ? 12.366 1.501 -19.321 1.00 87.56 86 MET A CA 1
ATOM 641 C C . MET A 1 86 ? 12.430 0.661 -20.600 1.00 87.56 86 MET A C 1
ATOM 643 O O . MET A 1 86 ? 12.099 1.114 -21.697 1.00 87.56 86 MET A O 1
ATOM 647 N N . THR A 1 87 ? 12.828 -0.599 -20.459 1.00 91.69 87 THR A N 1
ATOM 648 C CA . THR A 1 87 ? 12.730 -1.566 -21.559 1.00 91.69 87 THR A CA 1
ATOM 649 C C . THR A 1 87 ? 11.277 -2.032 -21.750 1.00 91.69 87 THR A C 1
ATOM 651 O O . THR A 1 87 ? 10.527 -2.093 -20.775 1.00 91.69 87 THR A O 1
ATOM 654 N N . PRO A 1 88 ? 10.851 -2.434 -22.966 1.00 93.81 88 PRO A N 1
ATOM 655 C CA . PRO A 1 88 ? 9.493 -2.940 -23.176 1.00 93.81 88 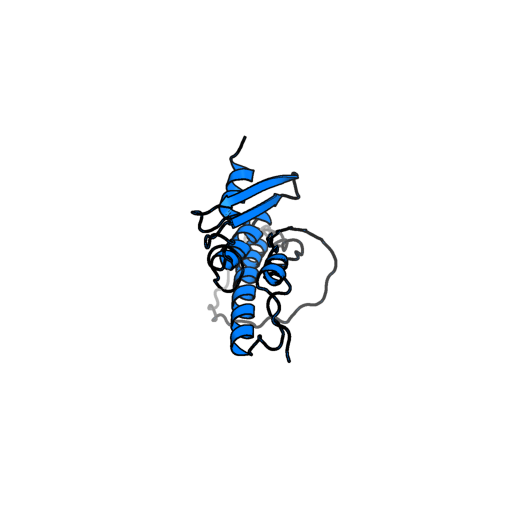PRO A CA 1
ATOM 656 C C . PRO A 1 88 ? 9.103 -4.133 -22.279 1.00 93.81 88 PRO A C 1
ATOM 658 O O . PRO A 1 88 ? 7.950 -4.191 -21.858 1.00 93.81 88 PRO A O 1
ATOM 661 N N . PRO A 1 89 ? 9.997 -5.099 -21.966 1.00 94.94 89 PRO A N 1
ATOM 662 C CA . PRO A 1 89 ? 9.708 -6.128 -20.966 1.00 94.94 89 PRO A CA 1
ATOM 663 C C . PRO A 1 89 ? 9.457 -5.563 -19.570 1.00 94.94 89 PRO A C 1
ATOM 665 O O . PRO A 1 89 ? 8.440 -5.894 -18.969 1.00 94.94 89 PRO A O 1
ATOM 668 N N . LEU A 1 90 ? 10.322 -4.662 -19.099 1.00 91.38 90 LEU A N 1
ATOM 669 C CA . LEU A 1 90 ? 10.180 -4.044 -17.783 1.00 91.38 90 LEU A CA 1
ATOM 670 C C . LEU A 1 90 ? 8.888 -3.219 -17.685 1.00 91.38 90 LEU A C 1
ATOM 672 O O . LEU A 1 90 ? 8.176 -3.297 -16.689 1.00 91.38 90 LEU A O 1
ATOM 676 N N . GLU A 1 91 ? 8.527 -2.486 -18.742 1.00 92.75 91 GLU A N 1
ATOM 677 C CA . GLU A 1 91 ? 7.260 -1.749 -18.793 1.00 92.75 91 GLU A CA 1
ATOM 678 C C . GLU A 1 91 ? 6.056 -2.686 -18.639 1.00 92.75 91 GLU A C 1
ATOM 680 O O . GLU A 1 91 ? 5.120 -2.375 -17.901 1.00 92.75 91 GLU A O 1
ATOM 685 N N . ARG A 1 92 ? 6.080 -3.852 -19.299 1.00 95.81 92 ARG A N 1
ATOM 686 C CA . ARG A 1 92 ? 5.017 -4.857 -19.156 1.00 95.81 92 ARG A CA 1
ATOM 687 C C . ARG A 1 92 ? 4.930 -5.396 -17.733 1.00 95.81 92 ARG A C 1
ATOM 689 O O . ARG A 1 92 ? 3.820 -5.584 -17.250 1.00 95.81 92 ARG A O 1
ATOM 696 N N . GLU A 1 93 ? 6.058 -5.612 -17.062 1.00 95.81 93 GLU A N 1
ATOM 697 C CA . GLU A 1 93 ? 6.081 -6.055 -15.664 1.00 95.81 93 GLU A CA 1
ATOM 698 C C . GLU A 1 93 ? 5.466 -5.007 -14.726 1.00 95.81 93 GLU A C 1
ATOM 700 O O . GLU A 1 93 ? 4.591 -5.341 -13.926 1.00 95.81 93 GLU A O 1
ATOM 705 N N . TYR A 1 94 ? 5.837 -3.729 -14.876 1.00 94.38 94 TYR A N 1
ATOM 706 C CA . TYR A 1 94 ? 5.228 -2.635 -14.111 1.00 94.38 94 TYR A CA 1
ATOM 707 C C . TYR A 1 94 ? 3.723 -2.521 -14.362 1.00 94.38 94 TYR A C 1
ATOM 709 O O . TYR A 1 94 ? 2.953 -2.387 -13.411 1.00 94.38 94 TYR A O 1
ATOM 717 N N . ARG A 1 95 ? 3.292 -2.591 -15.628 1.00 95.38 95 ARG A N 1
ATOM 718 C CA . ARG A 1 95 ? 1.867 -2.541 -15.987 1.00 95.38 95 ARG A CA 1
ATOM 719 C C . ARG A 1 95 ? 1.100 -3.715 -15.398 1.00 95.38 95 ARG A C 1
ATOM 721 O O . ARG A 1 95 ? 0.088 -3.486 -14.756 1.00 95.38 95 ARG A O 1
ATOM 728 N N . ALA A 1 96 ? 1.620 -4.935 -15.516 1.00 97.69 96 ALA A N 1
ATOM 729 C CA . ALA A 1 96 ? 0.985 -6.117 -14.942 1.00 97.69 96 ALA A CA 1
ATOM 730 C C . ALA A 1 96 ? 0.845 -6.017 -13.413 1.00 97.69 96 ALA A C 1
ATOM 732 O O . ALA A 1 96 ? -0.192 -6.380 -12.862 1.00 97.69 96 ALA A O 1
ATOM 733 N N . ALA A 1 97 ? 1.860 -5.489 -12.721 1.00 97.06 97 ALA A N 1
ATOM 734 C CA . ALA A 1 97 ? 1.802 -5.294 -11.275 1.00 97.06 97 ALA A CA 1
ATOM 735 C C . ALA A 1 97 ? 0.795 -4.200 -10.867 1.00 97.06 97 ALA A C 1
ATOM 737 O O . ALA A 1 97 ? 0.055 -4.379 -9.897 1.00 97.06 97 ALA A O 1
ATOM 738 N N . LEU A 1 98 ? 0.723 -3.092 -11.618 1.00 97.25 98 LEU A N 1
ATOM 739 C CA . LEU A 1 98 ? -0.288 -2.048 -11.412 1.00 97.25 98 LEU A CA 1
ATOM 740 C C . LEU A 1 98 ? -1.699 -2.572 -11.693 1.00 97.25 98 LEU A C 1
ATOM 742 O O . LEU A 1 98 ? -2.589 -2.352 -10.879 1.00 97.25 98 LEU A O 1
ATOM 746 N N . ASP A 1 99 ? -1.896 -3.309 -12.785 1.00 98.19 99 ASP A N 1
ATOM 747 C CA . ASP A 1 99 ? -3.184 -3.901 -13.148 1.00 98.19 99 ASP A CA 1
ATOM 748 C C . ASP A 1 99 ? -3.654 -4.895 -12.082 1.00 98.19 99 ASP A C 1
ATOM 750 O O . ASP A 1 99 ? -4.828 -4.889 -11.709 1.00 98.19 99 ASP A O 1
ATOM 754 N N . ALA A 1 100 ? -2.747 -5.703 -11.524 1.00 98.44 100 ALA A N 1
A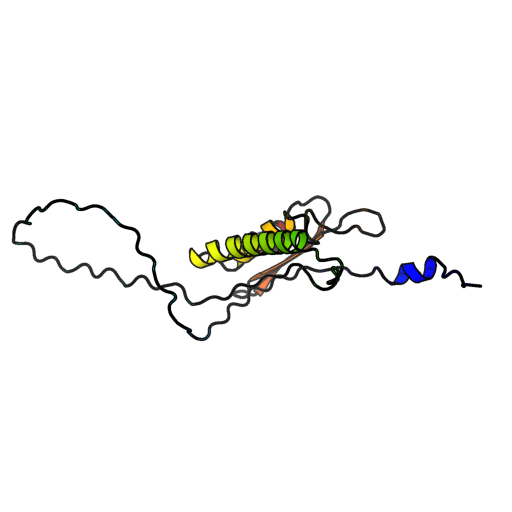TOM 755 C CA . ALA A 1 100 ? -3.059 -6.606 -10.419 1.00 98.44 100 ALA A CA 1
ATOM 756 C C . ALA A 1 100 ? -3.514 -5.844 -9.160 1.00 98.44 100 ALA A C 1
ATOM 758 O O . ALA A 1 100 ? -4.522 -6.207 -8.549 1.00 98.44 100 ALA A O 1
ATOM 759 N N . ALA A 1 101 ? -2.818 -4.763 -8.793 1.00 98.06 101 ALA A N 1
ATOM 760 C CA . ALA A 1 101 ? -3.191 -3.926 -7.653 1.00 98.06 101 ALA A CA 1
ATOM 761 C C . ALA A 1 101 ? -4.537 -3.213 -7.877 1.00 98.06 101 ALA A C 1
ATOM 763 O O . ALA A 1 101 ? -5.397 -3.212 -6.993 1.00 98.06 101 ALA A O 1
ATOM 764 N N . LEU A 1 102 ? -4.750 -2.662 -9.077 1.00 97.62 102 LEU A N 1
ATOM 765 C CA . LEU A 1 102 ? -5.998 -2.007 -9.465 1.00 97.62 102 LEU A CA 1
ATOM 766 C C . LEU A 1 102 ? -7.165 -2.996 -9.422 1.00 97.62 102 LEU A C 1
ATOM 768 O O . LEU A 1 102 ? -8.208 -2.694 -8.849 1.00 97.62 102 LEU A O 1
ATOM 772 N N . THR A 1 103 ? -6.965 -4.194 -9.974 1.00 98.06 103 THR A N 1
ATOM 773 C CA . THR A 1 103 ? -7.965 -5.267 -10.007 1.00 98.06 103 THR A CA 1
ATOM 774 C C . THR A 1 103 ? -8.348 -5.711 -8.600 1.00 98.06 103 THR A C 1
ATOM 776 O O . THR A 1 103 ? -9.535 -5.898 -8.328 1.00 98.06 103 THR A O 1
ATOM 779 N N . ALA A 1 104 ? -7.380 -5.839 -7.687 1.00 98.44 104 ALA A N 1
ATOM 780 C CA . ALA A 1 104 ? -7.640 -6.224 -6.302 1.00 98.44 104 ALA A CA 1
ATOM 781 C C . ALA A 1 104 ? -8.569 -5.223 -5.591 1.00 98.44 104 ALA A C 1
ATOM 783 O O . ALA A 1 104 ? -9.586 -5.624 -5.024 1.00 98.44 104 ALA A O 1
ATOM 784 N N . GLY A 1 105 ? -8.270 -3.922 -5.677 1.00 97.62 105 GLY A N 1
ATOM 785 C CA . GLY A 1 105 ? -9.121 -2.880 -5.091 1.00 97.62 105 GLY A CA 1
ATOM 786 C C . GLY A 1 105 ? -10.471 -2.741 -5.803 1.00 97.62 105 GLY A C 1
ATOM 787 O O . GLY A 1 105 ? -11.519 -2.689 -5.159 1.00 97.62 105 GLY A O 1
ATOM 788 N N . TYR A 1 106 ? -10.466 -2.757 -7.139 1.00 96.44 106 TYR A N 1
ATOM 789 C CA . TYR A 1 106 ? -11.675 -2.648 -7.958 1.00 96.44 106 TYR A CA 1
ATOM 790 C C . TYR A 1 106 ? -12.667 -3.783 -7.686 1.00 96.44 106 TYR A C 1
ATOM 792 O O . TYR A 1 106 ? -13.866 -3.535 -7.586 1.00 96.44 106 TYR A O 1
ATOM 800 N N . THR A 1 107 ? -12.183 -5.018 -7.525 1.00 96.94 107 THR A N 1
ATOM 801 C CA . THR A 1 107 ? -13.034 -6.185 -7.237 1.00 96.94 107 THR A CA 1
ATOM 802 C C . THR A 1 107 ? -13.800 -6.007 -5.927 1.00 96.94 107 THR A C 1
ATOM 804 O O . THR A 1 107 ? -14.988 -6.319 -5.867 1.00 96.94 107 THR A O 1
ATOM 807 N N . ILE A 1 108 ? -13.155 -5.443 -4.902 1.00 96.81 108 ILE A N 1
ATOM 808 C CA . ILE A 1 108 ? -13.789 -5.154 -3.610 1.00 96.81 108 ILE A CA 1
ATOM 809 C C . ILE A 1 108 ? -14.874 -4.087 -3.768 1.00 96.81 108 ILE A C 1
ATOM 811 O O . ILE A 1 108 ? -16.002 -4.305 -3.334 1.00 96.81 108 ILE A O 1
ATOM 815 N N . LEU A 1 109 ? -14.566 -2.969 -4.434 1.00 95.25 109 LEU A N 1
ATOM 816 C CA . LEU A 1 109 ? -15.536 -1.887 -4.654 1.00 95.25 109 LEU A CA 1
ATOM 817 C C . LEU A 1 109 ? -16.737 -2.354 -5.481 1.00 95.25 109 LEU A C 1
ATOM 819 O O . LEU A 1 109 ? -17.883 -2.078 -5.131 1.00 95.25 109 LEU A O 1
ATOM 823 N N 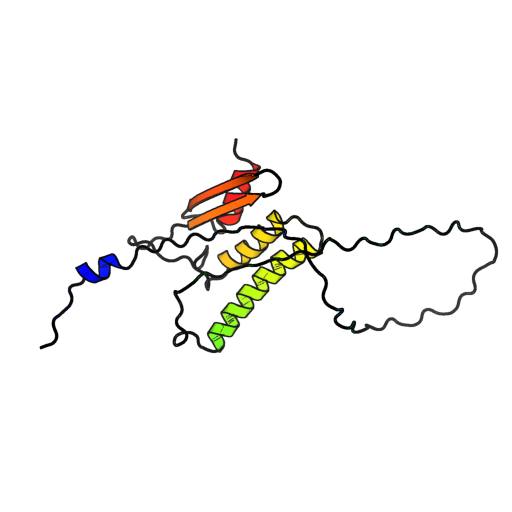. ARG A 1 110 ? -16.488 -3.119 -6.549 1.00 94.00 110 ARG A N 1
ATOM 824 C CA . ARG A 1 110 ? -17.539 -3.700 -7.393 1.00 94.00 110 ARG A CA 1
ATOM 825 C C . ARG A 1 110 ? -18.434 -4.665 -6.611 1.00 94.00 110 ARG A C 1
ATOM 827 O O . ARG A 1 110 ? -19.625 -4.733 -6.886 1.00 94.00 110 ARG A O 1
ATOM 834 N N . GLY A 1 111 ? -17.871 -5.382 -5.639 1.00 93.88 111 GLY A N 1
ATOM 835 C CA . GLY A 1 111 ? -18.601 -6.264 -4.727 1.00 93.88 111 GLY A CA 1
ATOM 836 C C . GLY A 1 111 ? -19.327 -5.550 -3.580 1.00 93.88 111 GLY A C 1
ATOM 837 O O . GLY A 1 111 ? -19.860 -6.228 -2.707 1.00 93.88 111 GLY A O 1
ATOM 838 N N . GLY A 1 112 ? -19.335 -4.211 -3.542 1.00 92.44 112 GLY A N 1
ATOM 839 C CA . GLY A 1 112 ? -19.961 -3.429 -2.469 1.00 92.44 112 GLY A CA 1
ATOM 840 C C . GLY A 1 112 ? -19.131 -3.335 -1.183 1.00 92.44 112 GLY A C 1
ATOM 841 O O . GLY A 1 112 ? -19.658 -2.953 -0.141 1.00 92.44 112 GLY A O 1
ATOM 842 N N . GLY A 1 113 ? -17.845 -3.692 -1.237 1.00 94.44 113 GLY A N 1
ATOM 843 C CA . GLY A 1 113 ? -16.913 -3.545 -0.122 1.00 94.44 113 GLY A CA 1
ATOM 844 C C . GLY A 1 113 ? -16.511 -2.091 0.140 1.00 94.44 113 GLY A C 1
ATOM 845 O O . GLY A 1 113 ? -16.798 -1.184 -0.645 1.00 94.44 113 GLY A O 1
ATOM 846 N N . SER A 1 114 ? -15.825 -1.858 1.261 1.00 95.25 114 SER A N 1
ATOM 847 C CA . SER A 1 114 ? -15.452 -0.504 1.674 1.00 95.25 114 SER A CA 1
ATOM 848 C C . SER A 1 114 ? -14.256 0.047 0.886 1.00 95.25 114 SER A C 1
ATOM 850 O O . SER A 1 114 ? -13.378 -0.695 0.434 1.00 95.25 114 SER A O 1
ATOM 852 N N . GLY A 1 115 ? -14.178 1.378 0.778 1.00 95.69 115 GLY A N 1
ATOM 853 C CA . GLY A 1 115 ? -13.014 2.057 0.200 1.00 95.69 115 GLY A CA 1
ATOM 854 C C . GLY A 1 115 ? -11.715 1.758 0.952 1.00 95.69 115 GLY A C 1
ATOM 855 O O . GLY A 1 115 ? -10.667 1.606 0.328 1.00 95.69 115 GLY A O 1
ATOM 856 N N . LEU A 1 116 ? -11.788 1.597 2.277 1.00 97.56 116 LEU A N 1
ATOM 857 C CA . LEU A 1 116 ? -10.641 1.216 3.099 1.00 97.56 116 LEU A CA 1
ATOM 858 C C . LEU A 1 116 ? -10.118 -0.174 2.731 1.00 97.56 116 LEU A C 1
ATOM 860 O O . LEU A 1 116 ? -8.911 -0.353 2.576 1.00 97.56 116 LEU A O 1
ATOM 864 N N . ASP A 1 117 ? -11.007 -1.152 2.558 1.00 97.69 117 ASP A N 1
ATOM 865 C CA . ASP A 1 117 ? -10.606 -2.520 2.217 1.00 97.69 117 ASP A CA 1
ATOM 866 C C . ASP A 1 117 ? -10.033 -2.589 0.798 1.00 97.69 117 ASP A C 1
ATOM 868 O O . ASP A 1 117 ? -9.033 -3.271 0.567 1.00 97.69 117 ASP A O 1
ATOM 872 N N . ALA A 1 118 ? -10.605 -1.820 -0.134 1.00 98.00 118 ALA A N 1
ATOM 873 C CA . ALA A 1 118 ? -10.098 -1.692 -1.496 1.00 98.00 118 ALA A CA 1
ATOM 874 C C . ALA A 1 118 ? -8.676 -1.110 -1.541 1.00 98.00 118 ALA A C 1
ATOM 876 O O . ALA A 1 118 ? -7.803 -1.652 -2.224 1.00 98.00 118 ALA A O 1
ATOM 877 N N . VAL A 1 119 ? -8.419 -0.040 -0.780 1.00 98.12 119 VAL A N 1
ATOM 878 C CA . VAL A 1 119 ? -7.086 0.570 -0.662 1.00 98.12 119 VAL A CA 1
ATOM 879 C C . VAL A 1 119 ? -6.087 -0.398 -0.034 1.00 98.12 119 VAL A C 1
ATOM 881 O O . VAL A 1 119 ? -5.000 -0.587 -0.580 1.00 98.12 119 VAL A O 1
ATOM 884 N N . VAL A 1 120 ? -6.449 -1.047 1.078 1.00 98.50 120 VAL A N 1
ATOM 885 C CA . VAL A 1 120 ? -5.574 -2.026 1.742 1.00 98.50 120 VAL A CA 1
ATOM 886 C C . VAL A 1 120 ? -5.230 -3.170 0.788 1.00 98.50 120 VAL A C 1
ATOM 888 O O . VAL A 1 120 ? -4.065 -3.550 0.693 1.00 98.50 120 VAL A O 1
ATOM 891 N N . ALA A 1 121 ? -6.201 -3.704 0.044 1.00 98.62 121 ALA A N 1
ATOM 892 C CA . ALA A 1 121 ? -5.956 -4.787 -0.904 1.00 98.62 121 ALA A CA 1
ATOM 893 C C . ALA A 1 121 ? -5.006 -4.377 -2.037 1.00 98.62 121 ALA A C 1
ATOM 895 O O . ALA A 1 121 ? -4.058 -5.109 -2.324 1.00 98.62 121 ALA A O 1
ATOM 896 N N . ALA A 1 122 ? -5.218 -3.207 -2.644 1.00 98.50 122 ALA A N 1
ATOM 897 C CA . ALA A 1 122 ? -4.353 -2.711 -3.710 1.00 98.50 122 ALA A CA 1
ATOM 898 C C . ALA A 1 122 ? -2.916 -2.476 -3.219 1.00 98.50 122 ALA A C 1
ATOM 900 O O . ALA A 1 122 ? -1.963 -2.933 -3.848 1.00 98.50 122 ALA A O 1
ATOM 901 N N . ILE A 1 123 ? -2.746 -1.826 -2.063 1.00 98.25 123 ILE A N 1
ATOM 902 C CA . ILE A 1 123 ? -1.413 -1.512 -1.531 1.00 98.25 123 ILE A CA 1
ATOM 903 C C . ILE A 1 123 ? -0.676 -2.770 -1.094 1.00 98.25 123 ILE A C 1
ATOM 905 O O . ILE A 1 123 ? 0.518 -2.867 -1.345 1.00 98.25 123 ILE A O 1
ATOM 909 N N . LYS A 1 124 ? -1.361 -3.776 -0.537 1.00 98.38 124 LYS A N 1
ATOM 910 C CA . LYS A 1 124 ? -0.729 -5.069 -0.229 1.00 98.38 124 LYS A CA 1
ATOM 911 C C . LYS A 1 124 ? -0.120 -5.725 -1.467 1.00 98.38 124 LYS A C 1
ATOM 913 O O . LYS A 1 124 ? 0.980 -6.258 -1.383 1.00 98.38 124 LYS A O 1
ATOM 918 N N . VAL A 1 125 ? -0.807 -5.673 -2.613 1.00 98.44 125 VAL A N 1
ATOM 919 C CA . VAL A 1 125 ? -0.256 -6.181 -3.883 1.00 98.44 125 VAL A CA 1
ATOM 920 C C . VAL A 1 125 ? 1.002 -5.403 -4.271 1.00 98.44 125 VAL A C 1
ATOM 922 O O . VAL A 1 125 ? 1.989 -6.003 -4.689 1.00 98.44 125 VAL A O 1
ATOM 925 N N . MET A 1 126 ? 0.993 -4.081 -4.092 1.00 98.06 126 MET A N 1
ATOM 926 C CA . MET A 1 126 ? 2.148 -3.233 -4.392 1.00 98.06 126 MET A CA 1
ATOM 927 C C . MET A 1 126 ? 3.324 -3.464 -3.433 1.00 98.06 126 MET A C 1
ATOM 929 O O . MET A 1 126 ? 4.459 -3.529 -3.884 1.00 98.06 126 MET A O 1
ATOM 933 N N . GLU A 1 127 ? 3.072 -3.631 -2.135 1.00 98.25 127 GLU A N 1
ATOM 934 C CA . GLU A 1 127 ? 4.088 -3.961 -1.125 1.00 98.25 127 GLU A CA 1
ATOM 935 C C . GLU A 1 127 ? 4.690 -5.357 -1.340 1.00 98.25 127 GLU A C 1
ATOM 937 O O . GLU A 1 127 ? 5.865 -5.578 -1.053 1.00 98.25 127 GLU A O 1
ATOM 942 N N . ASP A 1 128 ? 3.906 -6.311 -1.847 1.00 98.19 128 ASP A N 1
ATOM 943 C CA . ASP A 1 128 ? 4.385 -7.662 -2.150 1.00 98.19 128 ASP A CA 1
ATOM 944 C C . ASP A 1 128 ? 5.172 -7.720 -3.477 1.00 98.19 128 ASP A C 1
ATOM 946 O O . ASP A 1 128 ? 5.960 -8.651 -3.696 1.00 98.19 128 ASP A O 1
ATOM 950 N N . ALA A 1 129 ? 5.001 -6.723 -4.353 1.00 96.31 129 ALA A N 1
ATOM 951 C CA . ALA A 1 129 ? 5.697 -6.615 -5.627 1.00 96.31 129 ALA A CA 1
ATOM 952 C C . ALA A 1 129 ? 7.081 -5.949 -5.459 1.00 96.31 129 ALA A C 1
ATOM 954 O O . ALA A 1 129 ? 7.175 -4.801 -5.034 1.00 96.31 129 ALA A O 1
ATOM 955 N N . PRO A 1 130 ? 8.184 -6.608 -5.867 1.00 95.38 130 PRO A N 1
ATOM 956 C CA . PRO A 1 130 ? 9.537 -6.062 -5.707 1.00 95.38 130 PRO A CA 1
ATOM 957 C C . PRO A 1 130 ? 9.834 -4.856 -6.616 1.00 95.38 130 PRO A C 1
ATOM 959 O O . PRO A 1 130 ? 10.885 -4.241 -6.483 1.00 95.38 130 PRO A O 1
ATOM 962 N N . LEU A 1 131 ? 8.937 -4.543 -7.556 1.00 93.31 131 LEU A N 1
ATOM 963 C CA . LEU A 1 131 ? 9.080 -3.450 -8.520 1.00 93.31 131 LEU A CA 1
ATOM 964 C C . LEU A 1 131 ? 8.833 -2.071 -7.898 1.00 93.31 131 LEU A C 1
ATOM 966 O O . LEU A 1 131 ? 9.286 -1.066 -8.439 1.00 93.31 131 LEU A O 1
ATOM 970 N N . PHE A 1 132 ? 8.099 -2.002 -6.788 1.00 94.50 132 PHE A N 1
ATOM 971 C CA . PHE A 1 132 ? 7.753 -0.738 -6.150 1.00 94.50 132 PHE A CA 1
ATOM 972 C C . PHE A 1 132 ? 8.578 -0.532 -4.891 1.00 94.50 132 PHE A C 1
ATOM 974 O O . PHE A 1 132 ? 8.845 -1.471 -4.147 1.00 94.50 132 PHE A O 1
ATOM 981 N N . ASN A 1 133 ? 8.934 0.723 -4.618 1.00 95.00 133 ASN A N 1
ATOM 982 C CA . ASN A 1 133 ? 9.601 1.099 -3.376 1.00 95.00 133 ASN A CA 1
ATOM 983 C C . ASN A 1 133 ? 8.610 1.096 -2.195 1.00 95.00 133 ASN A C 1
ATOM 985 O O . ASN A 1 133 ? 8.228 2.146 -1.682 1.00 95.00 133 ASN A O 1
ATOM 989 N N . ALA A 1 134 ? 8.155 -0.095 -1.819 1.00 94.75 134 ALA A N 1
ATOM 990 C CA . ALA A 1 134 ? 7.279 -0.381 -0.695 1.00 94.75 134 ALA A CA 1
ATOM 991 C C . ALA A 1 134 ? 7.445 -1.858 -0.303 1.00 94.75 134 ALA A C 1
ATOM 993 O O . ALA A 1 134 ? 7.719 -2.698 -1.161 1.00 94.75 134 ALA A O 1
ATOM 994 N N . GLY A 1 135 ? 7.276 -2.187 0.981 1.00 95.75 135 GLY A N 1
ATOM 995 C CA . GLY A 1 135 ? 7.338 -3.572 1.466 1.00 95.75 135 GLY A CA 1
ATOM 996 C C . GLY A 1 135 ? 8.588 -4.322 0.989 1.00 95.75 135 GLY A C 1
ATOM 997 O O . GLY A 1 135 ? 9.712 -3.976 1.349 1.00 95.75 135 GLY A O 1
ATOM 998 N N . LYS A 1 136 ? 8.389 -5.346 0.155 1.00 95.69 136 LYS A N 1
ATOM 999 C CA . LYS A 1 136 ? 9.439 -6.210 -0.398 1.00 95.69 136 LYS A CA 1
ATOM 1000 C C . LYS A 1 136 ? 10.440 -5.470 -1.288 1.00 95.69 136 LYS A C 1
ATOM 1002 O O . LYS A 1 136 ? 11.608 -5.847 -1.302 1.00 95.69 136 LYS A O 1
ATOM 1007 N N . GLY A 1 137 ? 9.996 -4.468 -2.047 1.00 93.62 137 GLY A N 1
ATOM 1008 C CA . GLY A 1 137 ? 10.846 -3.694 -2.961 1.00 93.62 137 GLY A CA 1
ATOM 1009 C C . GLY A 1 137 ? 11.463 -2.447 -2.325 1.00 93.62 137 GLY A C 1
ATOM 1010 O O . GLY A 1 137 ? 11.948 -1.568 -3.035 1.00 93.62 137 GLY A O 1
ATOM 1011 N N . ALA A 1 138 ? 11.417 -2.332 -0.996 1.00 94.88 138 ALA A N 1
ATOM 1012 C CA . ALA A 1 138 ? 11.888 -1.149 -0.298 1.00 94.88 138 ALA A CA 1
ATOM 1013 C C . ALA A 1 138 ? 13.375 -0.862 -0.538 1.00 94.88 138 ALA A C 1
ATOM 1015 O O . ALA A 1 138 ? 14.227 -1.754 -0.540 1.00 94.88 138 ALA A O 1
ATOM 1016 N N . VAL A 1 139 ? 13.692 0.422 -0.674 1.00 94.19 139 VAL A N 1
ATOM 1017 C CA . VAL A 1 139 ? 15.071 0.906 -0.757 1.00 94.19 139 VAL A CA 1
ATOM 1018 C C . VAL A 1 139 ? 15.786 0.809 0.589 1.00 94.19 139 VAL A C 1
ATOM 1020 O O . VAL A 1 139 ? 15.167 0.725 1.655 1.00 94.19 139 VAL A O 1
ATOM 1023 N N . PHE A 1 140 ? 17.114 0.838 0.532 1.00 95.06 140 PHE A N 1
ATOM 1024 C CA . PHE A 1 140 ? 17.966 0.808 1.711 1.00 95.06 140 PHE A CA 1
ATOM 1025 C C . PHE A 1 140 ? 18.188 2.206 2.293 1.00 95.06 140 PHE A C 1
ATOM 1027 O O . PHE A 1 140 ? 18.326 3.199 1.578 1.00 95.06 140 PHE A O 1
ATOM 1034 N N . THR A 1 141 ? 18.285 2.262 3.616 1.00 95.88 141 THR A N 1
ATOM 1035 C CA . THR A 1 141 ? 18.842 3.391 4.356 1.00 95.88 141 THR A CA 1
ATOM 1036 C C . THR A 1 141 ? 20.351 3.490 4.113 1.00 95.88 141 THR A C 1
ATOM 1038 O O . THR A 1 141 ? 20.990 2.566 3.604 1.00 95.88 141 THR A O 1
ATOM 1041 N N . SER A 1 142 ? 20.968 4.585 4.561 1.00 95.69 142 SER A N 1
ATOM 1042 C CA . SER A 1 142 ? 22.432 4.728 4.555 1.00 95.69 142 SER A CA 1
ATOM 1043 C C . SER A 1 142 ? 23.158 3.677 5.404 1.00 95.69 142 SER A C 1
ATOM 1045 O O . SER A 1 142 ? 24.345 3.446 5.196 1.00 95.69 142 SER A O 1
ATOM 1047 N N . ALA A 1 143 ? 22.459 3.037 6.345 1.00 95.50 143 ALA A N 1
ATOM 1048 C CA . ALA A 1 143 ? 22.981 1.942 7.156 1.00 95.50 143 ALA A CA 1
ATOM 1049 C C . ALA A 1 143 ? 22.820 0.564 6.484 1.00 95.50 143 ALA A C 1
ATOM 1051 O O . ALA A 1 143 ? 23.154 -0.448 7.093 1.00 95.50 143 ALA A O 1
ATOM 1052 N N . GLY A 1 144 ? 22.291 0.503 5.256 1.00 95.44 144 GLY A N 1
ATOM 1053 C CA . GLY A 1 144 ? 22.065 -0.754 4.541 1.00 95.44 144 GLY A CA 1
ATOM 1054 C C . GLY A 1 144 ? 20.885 -1.570 5.076 1.00 95.44 144 GLY A C 1
ATOM 1055 O O . GLY A 1 144 ? 20.811 -2.768 4.824 1.00 95.44 144 GLY A O 1
ATOM 1056 N N . THR A 1 145 ? 19.961 -0.950 5.817 1.00 95.88 145 THR A N 1
ATOM 1057 C CA . THR A 1 145 ? 18.734 -1.592 6.327 1.00 95.88 145 THR A CA 1
ATOM 1058 C C . THR A 1 145 ? 17.502 -1.095 5.579 1.00 95.88 145 THR A C 1
ATOM 1060 O O . THR A 1 145 ? 17.553 -0.040 4.959 1.00 95.88 145 THR A O 1
ATOM 1063 N N . ASN A 1 146 ? 16.370 -1.790 5.677 1.00 96.12 146 ASN A N 1
ATOM 1064 C CA . ASN A 1 146 ? 15.081 -1.268 5.216 1.00 96.12 146 ASN A CA 1
ATOM 1065 C C . ASN A 1 146 ? 14.289 -0.703 6.398 1.00 96.12 146 ASN A C 1
ATOM 1067 O O . ASN A 1 146 ? 14.257 -1.305 7.472 1.00 96.12 146 ASN A O 1
ATOM 1071 N N . GLU A 1 147 ? 13.666 0.455 6.196 1.00 97.38 147 GLU A N 1
ATOM 1072 C CA . GLU A 1 147 ? 12.762 1.092 7.154 1.00 97.38 147 GLU A CA 1
ATOM 1073 C C . GLU A 1 147 ? 11.507 1.525 6.399 1.00 97.38 147 GLU A C 1
ATOM 1075 O O . GLU A 1 147 ? 11.603 2.239 5.401 1.00 97.38 147 GLU A O 1
ATOM 1080 N N . LEU A 1 148 ? 10.349 1.027 6.835 1.00 97.12 148 LEU A N 1
ATOM 1081 C CA . LEU A 1 148 ? 9.085 1.167 6.118 1.00 97.12 148 LEU A CA 1
ATOM 1082 C C . LEU A 1 148 ? 8.118 2.077 6.872 1.00 97.12 148 LEU A C 1
ATOM 1084 O O . LEU A 1 148 ? 7.962 1.954 8.091 1.00 97.12 148 LEU A O 1
ATOM 1088 N N . ASP A 1 149 ? 7.415 2.910 6.111 1.00 97.62 149 ASP A N 1
ATOM 1089 C CA . ASP A 1 149 ? 6.370 3.811 6.583 1.00 97.62 149 ASP A CA 1
ATOM 1090 C C . ASP A 1 149 ? 5.078 3.540 5.797 1.00 97.62 149 ASP A C 1
ATOM 1092 O O . ASP A 1 149 ? 5.130 3.229 4.605 1.00 97.62 149 ASP A O 1
ATOM 1096 N N . ALA A 1 150 ? 3.920 3.670 6.445 1.00 98.00 150 ALA A N 1
ATOM 1097 C CA . ALA A 1 150 ? 2.617 3.626 5.780 1.00 98.00 150 ALA A CA 1
ATOM 1098 C C . ALA A 1 150 ? 1.556 4.382 6.582 1.00 98.00 150 ALA A C 1
ATOM 1100 O O . ALA A 1 150 ? 1.636 4.478 7.809 1.00 98.00 150 ALA A O 1
ATOM 1101 N N . SER A 1 151 ? 0.534 4.883 5.892 1.00 98.12 151 SER A N 1
ATOM 1102 C CA . SER A 1 151 ? -0.620 5.527 6.511 1.00 98.12 151 SER A CA 1
ATOM 1103 C C . SER A 1 151 ? -1.913 5.225 5.762 1.00 98.12 151 SER A C 1
ATOM 1105 O O . SER A 1 151 ? -1.912 4.890 4.577 1.00 98.12 151 SER A O 1
ATOM 1107 N N . ILE A 1 152 ? -3.026 5.331 6.480 1.00 98.06 152 ILE A N 1
ATOM 1108 C CA . ILE A 1 152 ? -4.379 5.168 5.960 1.00 98.06 152 ILE A CA 1
ATOM 1109 C C . ILE A 1 152 ? -5.322 6.131 6.678 1.00 98.06 152 ILE A C 1
ATOM 1111 O O . ILE A 1 152 ? -5.134 6.424 7.859 1.00 98.06 152 ILE A O 1
ATOM 1115 N N . MET A 1 153 ? -6.325 6.631 5.961 1.00 97.81 153 MET A N 1
ATOM 1116 C CA . MET A 1 153 ? -7.342 7.531 6.495 1.00 97.81 153 MET A CA 1
ATOM 1117 C C . MET A 1 153 ? -8.719 7.154 5.955 1.00 97.81 153 MET A C 1
ATOM 1119 O O . MET A 1 153 ? -8.881 6.900 4.761 1.00 97.81 153 MET A O 1
ATOM 1123 N N . ASP A 1 154 ? -9.708 7.156 6.839 1.00 96.81 154 ASP A N 1
ATOM 1124 C CA . ASP A 1 154 ? -11.118 7.047 6.502 1.00 96.81 154 ASP A CA 1
ATOM 1125 C C . ASP A 1 154 ? -11.726 8.448 6.364 1.00 96.81 154 ASP A C 1
ATOM 1127 O O . ASP A 1 154 ? -11.866 9.198 7.332 1.00 96.81 154 ASP A O 1
ATOM 1131 N N . GLY A 1 155 ? -12.105 8.811 5.139 1.00 94.94 155 GLY A N 1
ATOM 1132 C CA . GLY A 1 155 ? -12.718 10.107 4.853 1.00 94.94 155 GLY A CA 1
ATOM 1133 C C . GLY A 1 155 ? -14.117 10.287 5.452 1.00 94.94 155 GLY A C 1
ATOM 1134 O O . GLY A 1 155 ? -14.579 11.419 5.554 1.00 94.94 155 GLY A O 1
ATOM 1135 N N . SER A 1 156 ? -14.794 9.207 5.857 1.00 94.94 156 SER A N 1
ATOM 1136 C CA . SER A 1 156 ? -16.163 9.272 6.388 1.00 94.94 156 SER A CA 1
ATOM 1137 C C . SER A 1 156 ? -16.233 9.745 7.842 1.00 94.94 156 SER A C 1
ATOM 1139 O O . SER A 1 156 ? -17.222 10.352 8.249 1.00 94.94 156 SER A O 1
ATOM 1141 N N . ASN A 1 157 ? -15.186 9.478 8.625 1.00 95.12 157 ASN A N 1
ATOM 1142 C CA . ASN A 1 157 ? -15.139 9.744 10.067 1.00 95.12 157 ASN A CA 1
ATOM 1143 C C . ASN A 1 157 ? -13.817 10.385 10.525 1.00 95.12 157 ASN A C 1
ATOM 1145 O O . ASN A 1 157 ? -13.634 10.615 11.718 1.00 95.12 157 ASN A O 1
ATOM 1149 N N . LEU A 1 158 ? -12.909 10.677 9.589 1.00 95.38 158 LEU A N 1
ATOM 1150 C CA . LEU A 1 158 ? -11.595 11.279 9.818 1.00 95.38 158 LEU A CA 1
ATOM 1151 C C . LEU A 1 158 ? -10.641 10.439 10.682 1.00 95.38 158 LEU A C 1
ATOM 1153 O O . LEU A 1 158 ? -9.586 10.940 11.076 1.00 95.38 158 LEU A O 1
ATOM 1157 N N . LYS A 1 159 ? -10.961 9.168 10.964 1.00 96.44 159 LYS A N 1
ATOM 1158 C CA . LYS A 1 159 ? -10.019 8.256 11.615 1.00 96.44 159 LYS A CA 1
ATOM 1159 C C . LYS A 1 159 ? -8.832 8.021 10.689 1.00 96.44 159 LYS A C 1
ATOM 1161 O O . LYS A 1 159 ? -8.984 7.878 9.477 1.00 96.44 159 LYS A O 1
ATOM 1166 N N . ALA A 1 160 ? -7.644 7.956 11.272 1.00 97.06 160 ALA A N 1
ATOM 1167 C CA . ALA A 1 160 ? -6.419 7.674 10.548 1.00 97.06 160 ALA A CA 1
ATOM 1168 C C . ALA A 1 160 ? -5.511 6.766 11.373 1.00 97.06 160 ALA A C 1
ATOM 1170 O O . ALA A 1 160 ? -5.555 6.771 12.602 1.00 97.06 160 ALA A O 1
ATOM 1171 N N . GLY A 1 161 ? -4.678 6.000 10.682 1.00 97.56 161 GLY A N 1
ATOM 1172 C CA . GLY A 1 161 ? -3.626 5.191 11.276 1.00 97.56 161 GLY A CA 1
ATOM 1173 C C . GLY A 1 161 ? -2.344 5.362 10.485 1.00 97.56 161 GLY A C 1
ATOM 1174 O O . GLY A 1 161 ? -2.365 5.486 9.260 1.00 97.56 161 GLY A O 1
ATOM 1175 N N . ALA A 1 162 ? -1.220 5.396 11.187 1.00 97.62 162 ALA A N 1
ATOM 1176 C CA . ALA A 1 162 ? 0.088 5.539 10.577 1.00 97.62 162 ALA A CA 1
ATOM 1177 C C . ALA A 1 162 ? 1.125 4.745 11.361 1.00 97.62 162 ALA A C 1
ATOM 1179 O O . ALA A 1 162 ? 1.031 4.585 12.577 1.00 97.62 162 ALA A O 1
ATOM 1180 N N . VAL A 1 163 ? 2.125 4.265 10.639 1.00 97.50 163 VAL A N 1
ATOM 1181 C CA . VAL A 1 163 ? 3.269 3.533 11.169 1.00 97.50 163 VAL A CA 1
ATOM 1182 C C . VAL A 1 163 ? 4.526 4.019 10.478 1.00 97.50 163 VAL A C 1
ATOM 1184 O O . VAL A 1 163 ? 4.487 4.420 9.314 1.00 97.50 163 VAL A O 1
ATOM 1187 N N . SER A 1 164 ? 5.646 3.986 11.193 1.00 96.94 164 SER A N 1
ATOM 1188 C CA . SER A 1 164 ? 6.924 4.420 10.647 1.00 96.94 164 SER A CA 1
ATOM 1189 C C . SER A 1 164 ? 8.084 3.604 11.194 1.00 96.94 164 SER A C 1
ATOM 1191 O O . SER A 1 164 ? 8.001 3.043 12.288 1.00 96.94 164 SER A O 1
ATOM 1193 N N . THR A 1 165 ? 9.182 3.576 10.437 1.00 96.19 165 THR A N 1
ATOM 1194 C CA . THR A 1 165 ? 10.462 2.972 10.832 1.00 96.19 165 THR A CA 1
ATOM 1195 C C . THR A 1 165 ? 10.326 1.466 11.121 1.00 96.19 165 THR A C 1
ATOM 1197 O O . THR A 1 165 ? 11.021 0.893 11.962 1.00 96.19 165 THR A O 1
ATOM 1200 N N . LEU A 1 166 ? 9.408 0.792 10.419 1.00 95.88 166 LEU A N 1
ATOM 1201 C CA . LEU A 1 166 ? 9.186 -0.645 10.571 1.00 95.88 166 LEU A CA 1
ATOM 1202 C C . LEU A 1 166 ? 10.291 -1.443 9.876 1.00 95.88 166 LEU A C 1
ATOM 1204 O O . LEU A 1 166 ? 10.668 -1.137 8.748 1.00 95.88 166 LEU A O 1
ATOM 1208 N N . LYS A 1 167 ? 10.762 -2.509 10.534 1.00 94.25 167 LYS A N 1
ATOM 1209 C CA . LYS A 1 167 ? 11.816 -3.402 10.009 1.00 94.25 167 LYS A CA 1
ATOM 1210 C C . LYS A 1 167 ? 11.357 -4.840 9.778 1.00 94.25 167 LYS A C 1
ATOM 1212 O O . LYS A 1 167 ? 11.963 -5.564 8.997 1.00 94.25 167 LYS A O 1
ATOM 1217 N N . HIS A 1 168 ? 10.299 -5.265 10.468 1.00 95.38 168 HIS A N 1
ATOM 1218 C CA . HIS A 1 168 ? 9.909 -6.679 10.563 1.00 95.38 168 HIS A CA 1
ATOM 1219 C C . HIS A 1 168 ? 8.434 -6.925 10.224 1.00 95.38 168 HIS A C 1
ATOM 1221 O O . HIS A 1 168 ? 7.863 -7.938 10.616 1.00 95.38 168 HIS A O 1
ATOM 1227 N N . ILE A 1 169 ? 7.806 -5.995 9.501 1.00 97.06 169 ILE A N 1
ATOM 1228 C CA . ILE A 1 169 ? 6.403 -6.085 9.095 1.00 97.06 169 ILE A CA 1
ATOM 1229 C C . ILE A 1 169 ? 6.354 -6.221 7.581 1.00 97.06 169 ILE A C 1
ATOM 1231 O O . ILE A 1 169 ? 6.823 -5.337 6.870 1.00 97.06 169 ILE A O 1
ATOM 1235 N N . LYS A 1 170 ? 5.778 -7.329 7.101 1.00 96.50 170 LYS A N 1
ATOM 1236 C C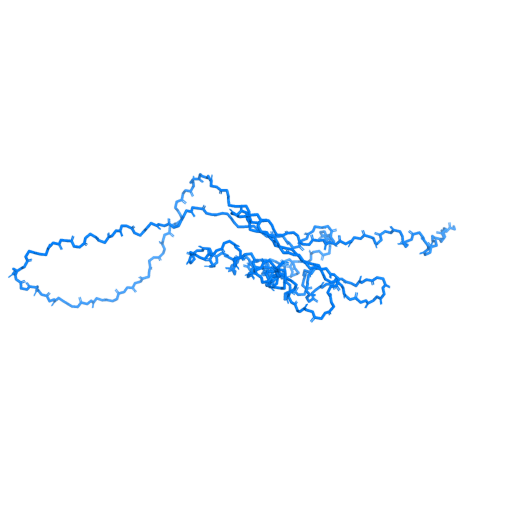A . LYS A 1 170 ? 5.680 -7.622 5.666 1.00 96.50 170 LYS A CA 1
ATOM 1237 C C . LYS A 1 170 ? 4.873 -6.552 4.921 1.00 96.50 170 LYS A C 1
ATOM 1239 O O . LYS A 1 170 ? 5.313 -6.075 3.883 1.00 96.50 170 LYS A O 1
ATOM 1244 N N . ASN A 1 171 ? 3.713 -6.188 5.471 1.00 98.12 171 ASN A N 1
ATOM 1245 C CA . ASN A 1 171 ? 2.766 -5.260 4.856 1.00 98.12 171 ASN A CA 1
ATOM 1246 C C . ASN A 1 171 ? 2.444 -4.090 5.806 1.00 98.12 171 ASN A C 1
ATOM 1248 O O . ASN A 1 171 ? 1.497 -4.193 6.595 1.00 98.12 171 ASN A O 1
ATOM 1252 N N . PRO A 1 172 ? 3.241 -3.004 5.791 1.00 98.25 172 PRO A N 1
ATOM 1253 C CA . PRO A 1 172 ? 3.023 -1.809 6.610 1.00 98.25 172 PRO A CA 1
ATOM 1254 C C . PRO A 1 172 ? 1.595 -1.253 6.575 1.00 98.25 172 PRO A C 1
ATOM 1256 O O . PRO A 1 172 ? 1.081 -0.871 7.627 1.00 98.25 172 PRO A O 1
ATOM 1259 N N . ILE A 1 173 ? 0.916 -1.260 5.420 1.00 98.56 173 ILE A N 1
ATOM 1260 C CA . ILE A 1 173 ? -0.458 -0.741 5.308 1.00 98.56 173 ILE A CA 1
ATOM 1261 C C . ILE A 1 173 ? -1.462 -1.501 6.183 1.00 98.56 173 ILE A C 1
ATOM 1263 O O . ILE A 1 173 ? -2.395 -0.909 6.725 1.00 98.56 173 ILE A O 1
ATOM 1267 N N . VAL A 1 174 ? -1.260 -2.810 6.370 1.00 98.31 174 VAL A N 1
ATOM 1268 C CA . VAL A 1 174 ? -2.122 -3.636 7.229 1.00 98.31 174 VAL A CA 1
ATOM 1269 C C . VAL A 1 174 ? -1.942 -3.236 8.687 1.00 98.31 174 VAL A C 1
ATOM 1271 O O . VAL A 1 174 ? -2.924 -3.131 9.415 1.00 98.31 174 VAL A O 1
ATOM 1274 N N . LEU A 1 175 ? -0.705 -2.959 9.107 1.00 98.06 175 LEU A N 1
ATOM 1275 C CA . LEU A 1 175 ? -0.451 -2.479 10.461 1.00 98.06 175 LEU A CA 1
ATOM 1276 C C . LEU A 1 175 ? -0.985 -1.055 10.661 1.00 98.06 175 LEU A C 1
ATOM 1278 O O . LEU A 1 175 ? -1.563 -0.777 11.704 1.00 98.06 175 LEU A O 1
ATOM 1282 N N . ALA A 1 176 ? -0.865 -0.172 9.664 1.00 98.12 176 ALA A N 1
ATOM 1283 C CA . ALA A 1 176 ? -1.475 1.158 9.716 1.00 98.12 176 ALA A CA 1
ATOM 1284 C C . ALA A 1 176 ? -3.002 1.075 9.891 1.00 98.12 176 ALA A C 1
ATOM 1286 O O . ALA A 1 176 ? -3.567 1.798 10.711 1.00 98.12 176 ALA A O 1
ATOM 1287 N N . ARG A 1 177 ? -3.662 0.149 9.180 1.00 97.94 177 ARG A N 1
ATOM 1288 C CA . ARG A 1 177 ? -5.095 -0.130 9.351 1.00 97.94 177 ARG A CA 1
ATOM 1289 C C . ARG A 1 177 ? -5.412 -0.648 10.754 1.00 97.94 177 ARG A C 1
ATOM 1291 O O . ARG A 1 177 ? -6.351 -0.160 11.371 1.00 97.94 177 ARG A O 1
ATOM 1298 N N . LEU A 1 178 ? -4.602 -1.568 11.274 1.00 97.88 178 LEU A N 1
ATOM 1299 C CA . LEU A 1 178 ? -4.760 -2.089 12.631 1.00 97.88 178 LEU A CA 1
ATOM 1300 C C . LEU A 1 178 ? -4.644 -0.979 13.686 1.00 97.88 178 LEU A C 1
ATOM 1302 O O . LEU A 1 178 ? -5.458 -0.913 14.597 1.00 97.88 178 LEU A O 1
ATOM 1306 N N . VAL A 1 179 ? -3.678 -0.066 13.537 1.00 97.69 179 VAL A N 1
ATOM 1307 C CA . VAL A 1 179 ? -3.535 1.104 14.418 1.00 97.69 179 VAL A CA 1
ATOM 1308 C C . VAL A 1 179 ? -4.794 1.974 14.377 1.00 97.69 179 VAL A C 1
ATOM 1310 O O . VAL A 1 179 ? -5.294 2.359 15.429 1.00 97.69 179 VAL A O 1
ATOM 1313 N N . MET A 1 180 ? -5.346 2.251 13.193 1.00 96.81 180 MET A N 1
ATOM 1314 C CA . MET A 1 180 ? -6.581 3.035 13.054 1.00 96.81 180 MET A CA 1
ATOM 1315 C C . MET A 1 180 ? -7.789 2.382 13.750 1.00 96.81 180 MET A C 1
ATOM 1317 O O . MET A 1 180 ? -8.636 3.080 14.319 1.00 96.81 180 MET A O 1
ATOM 1321 N N . ASP A 1 181 ? -7.895 1.055 13.676 1.00 96.50 181 ASP A N 1
ATOM 1322 C CA . ASP A 1 181 ? -9.069 0.313 14.141 1.00 96.50 181 ASP A CA 1
ATOM 1323 C C . ASP A 1 181 ? -8.987 -0.068 15.626 1.00 96.50 181 ASP A C 1
ATOM 1325 O O . ASP A 1 181 ? -10.006 -0.007 16.316 1.00 96.50 181 ASP A O 1
ATOM 1329 N N . GLU A 1 182 ? -7.797 -0.410 16.129 1.00 96.00 182 GLU A N 1
ATOM 1330 C CA . GLU A 1 182 ? -7.625 -1.072 17.430 1.00 96.00 182 GLU A CA 1
ATOM 1331 C C . GLU A 1 182 ? -6.791 -0.290 18.461 1.00 96.00 182 GLU A C 1
ATOM 1333 O O . GLU A 1 182 ? -6.695 -0.720 19.615 1.00 96.00 182 GLU A O 1
ATOM 1338 N N . SER A 1 183 ? -6.197 0.855 18.102 1.00 82.38 183 SER A N 1
ATOM 1339 C CA . SER A 1 183 ? -5.494 1.700 19.082 1.00 82.38 183 SER A CA 1
ATOM 1340 C C . SER A 1 183 ? -6.434 2.680 19.798 1.00 82.38 183 SER A C 1
ATOM 1342 O O . SER A 1 183 ? -7.484 3.055 19.275 1.00 82.38 183 SER A O 1
ATOM 1344 N N . LYS A 1 184 ? -6.076 3.028 21.040 1.00 62.19 184 LYS A N 1
ATOM 1345 C CA . LYS A 1 184 ? -6.857 3.872 21.956 1.00 62.19 184 LYS A CA 1
ATOM 1346 C C . LYS A 1 184 ? -6.282 5.274 22.060 1.00 62.19 184 LYS A C 1
ATOM 1348 O O . LYS A 1 184 ? -5.038 5.373 22.133 1.00 62.19 184 LYS A O 1
#

Secondary structure (DSSP, 8-state):
------HHHHTTS--------------------PPPP-----PPPP--PPPS--------PPP--PPPP--------SSSS-TTT--HHHHHHHHHHHHHHHHHHHHHHHTT--HHHHHHHHHHHHHHSTTSSSGGGPPPPTTS---EEEEEE-TTT--EEEEEEESS-S-HHHHHHHHHHH--

pLDDT: mean 74.88, std 26.55, range [26.92, 98.62]